Protein AF-A0A8T4GAA9-F1 (afdb_monomer_lite)

pLDDT: mean 76.35, std 23.06, range [25.36, 95.94]

Sequence (216 aa):
MVTFPRKQISTLAARLFPRKQRVSPLRLRKSLTPQASIITNKAVYKPLSEEVMLLCENAYLKEPLTRKGILKRSHDAFERWLRIESEDERVKEIFTELEKRTDLKNRLIDLLKNAMIYGVGYLEIIYENDTEPPDQEPPETPIIGLELIDPKTLWPVYQDDPNKERYGELLYYEQRINRPGVKPVKLHPARVIEFKYDTLADGRRPVGVIEPMLHV

Secondary structure (DSSP, 8-state):
--PPPP-----SSSSS------------------------------PPPHHHHHHHHHHHHH-HHHHHHHHHHHHHHTTSPP----S-HHHHHHHHHHHHHHTHHHHHHHHHHHHHHHSEEEEEEEETT--S-TTSPPPSSPEEEEEEEPGGGEEEEE---TTSTTTT-EEEEEE---STTPPPEEE-GGGEEEEES-B-TTSSSB--SSGGGS--

Structure (mmCIF, N/CA/C/O backbone):
data_AF-A0A8T4GAA9-F1
#
_entry.id   AF-A0A8T4GAA9-F1
#
loop_
_atom_site.group_PDB
_atom_site.id
_atom_site.type_symbol
_atom_site.label_atom_id
_atom_site.label_alt_id
_atom_site.label_comp_id
_atom_site.label_asym_id
_atom_site.label_entity_id
_atom_site.label_seq_id
_atom_site.pdbx_PDB_ins_code
_atom_site.Cartn_x
_atom_site.Cartn_y
_atom_site.Cartn_z
_atom_site.occupancy
_atom_site.B_iso_or_equiv
_atom_site.auth_seq_id
_atom_site.auth_comp_id
_atom_site.auth_asym_id
_atom_site.auth_atom_id
_atom_site.pdbx_PDB_model_num
ATOM 1 N N . MET A 1 1 ? -34.188 -24.695 35.427 1.00 38.53 1 MET A N 1
ATOM 2 C CA . MET A 1 1 ? -33.811 -25.133 34.067 1.00 38.53 1 MET A CA 1
ATOM 3 C C . MET A 1 1 ? -35.020 -24.930 33.175 1.00 38.53 1 MET A C 1
ATOM 5 O O . MET A 1 1 ? -35.976 -25.682 33.287 1.00 38.53 1 MET A O 1
ATOM 9 N N . VAL A 1 2 ? -35.027 -23.848 32.400 1.00 25.36 2 VAL A N 1
ATOM 10 C CA . VAL A 1 2 ? -36.142 -23.487 31.517 1.00 25.36 2 VAL A CA 1
ATOM 11 C C . VAL A 1 2 ? -35.543 -23.188 30.152 1.00 25.36 2 VAL A C 1
ATOM 13 O O . VAL A 1 2 ? -34.843 -22.198 29.966 1.00 25.36 2 VAL A O 1
ATOM 16 N N . THR A 1 3 ? -35.753 -24.118 29.232 1.00 27.55 3 THR A N 1
ATOM 17 C CA . THR A 1 3 ? -35.426 -24.021 27.815 1.00 27.55 3 THR A CA 1
ATOM 18 C C . THR A 1 3 ? -36.576 -23.320 27.096 1.00 27.55 3 THR A C 1
ATOM 20 O O . THR A 1 3 ? -37.718 -23.766 27.162 1.00 27.55 3 THR A O 1
ATOM 23 N N . PHE A 1 4 ? -36.279 -22.227 26.391 1.00 32.38 4 PHE A N 1
ATOM 24 C CA . PHE A 1 4 ? -37.218 -21.589 25.467 1.00 32.38 4 PHE A CA 1
ATOM 25 C C . PHE A 1 4 ? -36.879 -21.985 24.020 1.00 32.38 4 PHE A C 1
ATOM 27 O O . PHE A 1 4 ? -35.729 -21.827 23.601 1.00 32.38 4 PHE A O 1
ATOM 34 N N . PRO A 1 5 ? -37.848 -22.497 23.239 1.00 34.59 5 PRO A N 1
ATOM 35 C CA . PRO A 1 5 ? -37.649 -22.815 21.834 1.00 34.59 5 PRO A CA 1
ATOM 36 C C . PRO A 1 5 ? -37.722 -21.556 20.956 1.00 34.59 5 PRO A C 1
ATOM 38 O O . PRO A 1 5 ? -38.617 -20.723 21.083 1.00 34.59 5 PRO A O 1
ATOM 41 N N . ARG A 1 6 ? -36.774 -21.456 20.017 1.00 35.25 6 ARG A N 1
ATOM 42 C CA . ARG A 1 6 ? -36.729 -20.472 18.927 1.00 35.25 6 ARG A CA 1
ATOM 43 C C . ARG A 1 6 ? -37.961 -20.598 18.027 1.00 35.25 6 ARG A C 1
ATOM 45 O O . ARG A 1 6 ? -38.128 -21.636 17.390 1.00 35.25 6 ARG A O 1
ATOM 52 N N . LYS A 1 7 ? -38.734 -19.520 17.880 1.00 37.75 7 LYS A N 1
ATOM 53 C CA . LYS A 1 7 ? -39.386 -19.107 16.621 1.00 37.75 7 LYS A CA 1
ATOM 54 C C . LYS A 1 7 ? -39.952 -17.689 16.766 1.00 37.75 7 LYS A C 1
ATOM 56 O O . LYS A 1 7 ? -40.464 -17.352 17.822 1.00 37.75 7 LYS A O 1
ATOM 61 N N . GLN A 1 8 ? -39.926 -16.953 15.650 1.00 34.41 8 GLN A N 1
ATOM 62 C CA . GLN A 1 8 ? -40.442 -15.593 15.403 1.00 34.41 8 GLN A CA 1
ATOM 63 C C . GLN A 1 8 ? -39.434 -14.454 15.632 1.00 34.41 8 GLN A C 1
ATOM 65 O O . GLN A 1 8 ? -39.216 -14.029 16.754 1.00 34.41 8 GLN A O 1
ATOM 70 N N . ILE A 1 9 ? -38.807 -13.993 14.541 1.00 30.81 9 ILE A N 1
ATOM 71 C CA . ILE A 1 9 ? -38.929 -12.638 13.958 1.00 30.81 9 ILE A CA 1
ATOM 72 C C . ILE A 1 9 ? -38.358 -12.756 12.531 1.00 30.81 9 ILE A C 1
ATOM 74 O O . ILE A 1 9 ? -37.198 -12.490 12.245 1.00 30.81 9 ILE A O 1
ATOM 78 N N . SER A 1 10 ? -39.186 -13.239 11.611 1.00 36.47 10 SER A N 1
ATOM 79 C CA . SER A 1 10 ? -39.269 -12.597 10.302 1.00 36.47 10 SER A CA 1
ATOM 80 C C . SER A 1 10 ? -40.299 -11.479 10.460 1.00 36.47 10 SER A C 1
ATOM 82 O O . SER A 1 10 ? -41.241 -11.650 11.236 1.00 36.47 10 SER A O 1
ATOM 84 N N . THR A 1 11 ? -40.172 -10.391 9.697 1.00 38.62 11 THR A N 1
ATOM 85 C CA . THR A 1 11 ? -41.097 -9.232 9.613 1.00 38.62 11 THR A CA 1
ATOM 86 C C . THR A 1 11 ? -40.709 -7.995 10.442 1.00 38.62 11 THR A C 1
ATOM 88 O O . THR A 1 11 ? -41.446 -7.586 11.330 1.00 38.62 11 THR A O 1
ATOM 91 N N . LEU A 1 12 ? -39.593 -7.332 10.102 1.00 29.22 12 LEU A N 1
ATOM 92 C CA . LEU A 1 12 ? -39.382 -5.912 10.464 1.00 29.22 12 LEU A CA 1
ATOM 93 C C . LEU A 1 12 ? -38.440 -5.122 9.528 1.00 29.22 12 LEU A C 1
ATOM 95 O O . LEU A 1 12 ? -37.912 -4.091 9.915 1.00 29.22 12 LEU A O 1
ATOM 99 N N . ALA A 1 13 ? -38.280 -5.548 8.268 1.00 30.30 13 ALA A N 1
ATOM 100 C CA . ALA A 1 13 ? -37.504 -4.809 7.254 1.00 30.30 13 ALA A CA 1
ATOM 101 C C . ALA A 1 13 ? -38.267 -4.582 5.930 1.00 30.30 13 ALA A C 1
ATOM 103 O O . ALA A 1 13 ? -37.669 -4.363 4.884 1.00 30.30 13 ALA A O 1
ATOM 104 N N . ALA A 1 14 ? -39.605 -4.638 5.958 1.00 35.16 14 ALA A N 1
ATOM 105 C CA . ALA A 1 14 ? -40.459 -4.481 4.771 1.00 35.16 14 ALA A CA 1
ATOM 106 C C . ALA A 1 14 ? -41.452 -3.300 4.863 1.00 35.16 14 ALA A C 1
ATOM 108 O O . ALA A 1 14 ? -42.474 -3.299 4.182 1.00 35.16 14 ALA A O 1
ATOM 109 N N . ARG A 1 15 ? -41.197 -2.292 5.714 1.00 34.38 15 ARG A N 1
ATOM 110 C CA . ARG A 1 15 ? -42.162 -1.203 5.989 1.00 34.38 15 ARG A CA 1
ATOM 111 C C . ARG A 1 15 ? -41.602 0.230 5.993 1.00 34.38 15 ARG A C 1
ATOM 113 O O . ARG A 1 15 ? -42.167 1.078 6.669 1.00 34.38 15 ARG A O 1
ATOM 120 N N . LEU A 1 16 ? -40.560 0.543 5.216 1.00 27.94 16 LEU A N 1
ATOM 121 C CA . LEU A 1 16 ? -40.032 1.925 5.158 1.00 27.94 16 LEU A CA 1
ATOM 122 C C . LEU A 1 16 ? -39.958 2.590 3.773 1.00 27.94 16 LEU A C 1
ATOM 124 O O . LEU A 1 16 ? -39.465 3.705 3.679 1.00 27.94 16 LEU A O 1
ATOM 128 N N . PHE A 1 17 ? -40.528 2.008 2.712 1.00 32.81 17 PHE A N 1
ATOM 129 C CA . PHE A 1 17 ? -40.539 2.670 1.397 1.00 32.81 17 PHE A CA 1
ATOM 130 C C . PHE A 1 17 ? -41.952 2.824 0.814 1.00 32.81 17 PHE A C 1
ATOM 132 O O . PHE A 1 17 ? -42.449 1.911 0.147 1.00 32.81 17 PHE A O 1
ATOM 139 N N . PRO A 1 18 ? -42.615 3.982 0.996 1.00 31.95 18 PRO A N 1
ATOM 140 C CA . PRO A 1 18 ? -43.680 4.399 0.104 1.00 31.95 18 PRO A CA 1
ATOM 141 C C . PRO A 1 18 ? -43.100 4.887 -1.234 1.00 31.95 18 PRO A C 1
ATOM 143 O O . PRO A 1 18 ? -42.076 5.559 -1.320 1.00 31.95 18 PRO A O 1
ATOM 146 N N . ARG A 1 19 ? -43.797 4.499 -2.300 1.00 33.94 19 ARG A N 1
ATOM 147 C CA . ARG A 1 19 ? -43.521 4.778 -3.712 1.00 33.94 19 ARG A CA 1
ATOM 148 C C . ARG A 1 19 ? -43.698 6.260 -4.096 1.00 33.94 19 ARG A C 1
ATOM 150 O O . ARG A 1 19 ? -44.650 6.896 -3.663 1.00 33.94 19 ARG A O 1
ATOM 157 N N . LYS A 1 20 ? -42.922 6.645 -5.125 1.00 33.72 20 LYS A N 1
ATOM 158 C CA . LYS A 1 20 ? -43.099 7.723 -6.130 1.00 33.72 20 LYS A CA 1
ATOM 159 C C . LYS A 1 20 ? -42.771 9.167 -5.715 1.00 33.72 20 LYS A C 1
ATOM 161 O O . LYS A 1 20 ? -43.642 9.895 -5.262 1.00 33.72 20 LYS A O 1
ATOM 166 N N . GLN A 1 21 ? -41.627 9.648 -6.204 1.00 32.38 21 GLN A N 1
ATOM 167 C CA . GLN A 1 21 ? -41.595 10.857 -7.035 1.00 32.38 21 GLN A CA 1
ATOM 168 C C . GLN A 1 21 ? -40.777 10.591 -8.305 1.00 32.38 21 GLN A C 1
ATOM 170 O O . GLN A 1 21 ? -39.685 10.031 -8.268 1.00 32.38 21 GLN A O 1
ATOM 175 N N . ARG A 1 22 ? -41.376 10.935 -9.451 1.00 34.34 22 ARG A N 1
ATOM 176 C CA . ARG A 1 22 ? -40.722 10.994 -10.760 1.00 34.34 22 ARG A CA 1
ATOM 177 C C . ARG A 1 22 ? -39.839 12.237 -10.780 1.00 34.34 22 ARG A C 1
ATOM 179 O O . ARG A 1 22 ? -40.370 13.335 -10.656 1.00 34.34 22 ARG A O 1
ATOM 186 N N . VAL A 1 23 ? -38.557 12.062 -11.069 1.00 32.19 23 VAL A N 1
ATOM 187 C CA . VAL A 1 23 ? -37.738 13.099 -11.701 1.00 32.19 23 VAL A CA 1
ATOM 188 C C . VAL A 1 23 ? -37.070 12.457 -12.916 1.00 32.19 23 VAL A C 1
ATOM 190 O O . VAL A 1 23 ? -36.576 11.332 -12.849 1.00 32.19 23 VAL A O 1
ATOM 193 N N . SER A 1 24 ? -37.182 13.129 -14.056 1.00 31.05 24 SER A N 1
ATOM 194 C CA . SER A 1 24 ? -36.738 12.679 -15.377 1.00 31.05 24 SER A CA 1
ATOM 195 C C . SER A 1 24 ? -35.215 12.452 -15.445 1.00 31.05 24 SER A C 1
ATOM 197 O O . SER A 1 24 ? -34.469 13.058 -14.678 1.00 31.05 24 SER A O 1
ATOM 199 N N . PRO A 1 25 ? -34.730 11.591 -16.361 1.00 28.52 25 PRO A N 1
ATOM 200 C CA . PRO A 1 25 ? -33.399 11.008 -16.274 1.00 28.52 25 PRO A CA 1
ATOM 201 C C . PRO A 1 25 ? -32.326 11.962 -16.804 1.00 28.52 25 PRO A C 1
ATOM 203 O O . PRO A 1 25 ? -32.241 12.217 -18.008 1.00 28.52 25 PRO A O 1
ATOM 206 N N . LEU A 1 26 ? -31.431 12.412 -15.926 1.00 27.02 26 LEU A N 1
ATOM 207 C CA . LEU A 1 26 ? -30.100 12.836 -16.346 1.00 27.02 26 LEU A CA 1
ATOM 208 C C . LEU A 1 26 ? -29.343 11.580 -16.788 1.00 27.02 26 LEU A C 1
ATOM 210 O O . LEU A 1 26 ? -28.925 10.753 -15.981 1.00 27.02 26 LEU A O 1
ATOM 214 N N . ARG A 1 27 ? -29.232 11.411 -18.109 1.00 31.27 27 ARG A N 1
ATOM 215 C CA . ARG A 1 27 ? -28.394 10.400 -18.759 1.00 31.27 27 ARG A CA 1
ATOM 216 C C . ARG A 1 27 ? -26.929 10.606 -18.359 1.00 31.27 27 ARG A C 1
ATOM 218 O O . ARG A 1 27 ? -26.178 11.255 -19.079 1.00 31.27 27 ARG A O 1
ATOM 225 N N . LEU A 1 28 ? -26.504 9.975 -17.272 1.00 27.94 28 LEU A N 1
ATOM 226 C CA . LEU A 1 28 ? -25.115 9.577 -17.075 1.00 27.94 28 LEU A CA 1
ATOM 227 C C . LEU A 1 28 ? -24.958 8.187 -17.693 1.00 27.94 28 LEU A C 1
ATOM 229 O O . LEU A 1 28 ? -25.347 7.165 -17.132 1.00 27.94 28 LEU A O 1
ATOM 233 N N . ARG A 1 29 ? -24.475 8.167 -18.939 1.00 27.72 29 ARG A N 1
ATOM 234 C CA . ARG A 1 29 ? -24.065 6.934 -19.609 1.00 27.72 29 ARG A CA 1
ATOM 235 C C . ARG A 1 29 ? -22.858 6.347 -18.873 1.00 27.72 29 ARG A C 1
ATOM 237 O O . ARG A 1 29 ? -21.900 7.060 -18.606 1.00 27.72 29 ARG A O 1
ATOM 244 N N . LYS A 1 30 ? -22.925 5.023 -18.698 1.00 30.38 30 LYS A N 1
ATOM 245 C CA . LYS A 1 30 ? -21.936 4.088 -18.138 1.00 30.38 30 LYS A CA 1
ATOM 246 C C . LYS A 1 30 ? -21.802 4.115 -16.615 1.00 30.38 30 LYS A C 1
ATOM 248 O O . LYS A 1 30 ? -20.848 4.612 -16.037 1.00 30.38 30 LYS A O 1
ATOM 253 N N . SER A 1 31 ? -22.775 3.438 -16.014 1.00 27.80 31 SER A N 1
ATOM 254 C CA . SER A 1 31 ? -22.624 2.630 -14.810 1.00 27.80 31 SER A CA 1
ATOM 255 C C . SER A 1 31 ? -21.266 1.912 -14.757 1.00 27.80 31 SER A C 1
ATOM 257 O O . SER A 1 31 ? -21.076 0.895 -15.427 1.00 27.80 31 SER A O 1
ATOM 259 N N . LEU A 1 32 ? -20.358 2.390 -13.911 1.00 27.44 32 LEU A N 1
ATOM 260 C CA . LEU A 1 32 ? -19.444 1.515 -13.181 1.00 27.44 32 LEU A CA 1
ATOM 261 C C . LEU A 1 32 ? -20.282 0.854 -12.085 1.00 27.44 32 LEU A C 1
ATOM 263 O O . LEU A 1 32 ? -20.269 1.252 -10.927 1.00 27.44 32 LEU A O 1
ATOM 267 N N . THR A 1 33 ? -21.097 -0.124 -12.481 1.00 27.73 33 THR A N 1
ATOM 268 C CA . THR A 1 33 ? -21.418 -1.180 -11.528 1.00 27.73 33 THR A CA 1
ATOM 269 C C . THR A 1 33 ? -20.084 -1.871 -11.258 1.00 27.73 33 THR A C 1
ATOM 271 O O . THR A 1 33 ? -19.419 -2.248 -12.228 1.00 27.73 33 THR A O 1
ATOM 274 N N . PRO A 1 34 ? -19.647 -2.027 -9.998 1.00 29.61 34 PRO A N 1
ATOM 275 C CA . PRO A 1 34 ? -18.670 -3.051 -9.707 1.00 29.61 34 PRO A CA 1
ATOM 276 C C . PRO A 1 34 ? -19.372 -4.348 -10.089 1.00 29.61 34 PRO A C 1
ATOM 278 O O . PRO A 1 34 ? -20.258 -4.831 -9.383 1.00 29.61 34 PRO A O 1
ATOM 281 N N . GLN A 1 35 ? -19.079 -4.853 -11.286 1.00 28.08 35 GLN A N 1
ATOM 282 C CA . GLN A 1 35 ? -19.387 -6.228 -11.599 1.00 28.08 35 GLN A CA 1
ATOM 283 C C . GLN A 1 35 ? -18.603 -7.018 -10.562 1.00 28.08 35 GLN A C 1
ATOM 285 O O . GLN A 1 35 ? -17.386 -7.140 -10.654 1.00 28.08 35 GLN A O 1
ATOM 290 N N . ALA A 1 36 ? -19.308 -7.528 -9.554 1.00 30.31 36 ALA A N 1
ATOM 291 C CA . ALA A 1 36 ? -18.902 -8.727 -8.855 1.00 30.31 36 ALA A CA 1
ATOM 292 C C . ALA A 1 36 ? -18.900 -9.841 -9.907 1.00 30.31 36 ALA A C 1
ATOM 294 O O . ALA A 1 36 ? -19.831 -10.634 -10.030 1.00 30.31 36 ALA A O 1
ATOM 295 N N . SER A 1 37 ? -17.885 -9.825 -10.767 1.00 27.11 37 SER A N 1
ATOM 296 C CA . SER A 1 37 ? -17.548 -10.955 -11.592 1.00 27.11 37 SER A CA 1
ATOM 297 C C . SER A 1 37 ? -17.119 -12.024 -10.605 1.00 27.11 37 SER A C 1
ATOM 299 O O . SER A 1 37 ? -16.056 -11.927 -9.991 1.00 27.11 37 SER A O 1
ATOM 301 N N . ILE A 1 38 ? -17.975 -13.025 -10.427 1.00 32.09 38 ILE A N 1
ATOM 302 C CA . ILE A 1 38 ? -17.559 -14.330 -9.933 1.00 32.09 38 ILE A CA 1
ATOM 303 C C . ILE A 1 38 ? -16.572 -14.841 -10.986 1.00 32.09 38 ILE A C 1
ATOM 305 O O . ILE A 1 38 ? -16.948 -15.476 -11.969 1.00 32.09 38 ILE A O 1
ATOM 309 N N . ILE A 1 39 ? -15.308 -14.446 -10.845 1.00 34.81 39 ILE A N 1
ATOM 310 C CA . ILE A 1 39 ? -14.216 -14.950 -11.657 1.00 34.81 39 ILE A CA 1
ATOM 311 C C . ILE A 1 39 ? -13.958 -16.355 -11.129 1.00 34.81 39 ILE A C 1
ATOM 313 O O . ILE A 1 39 ? -13.348 -16.557 -10.086 1.00 34.81 39 ILE A O 1
ATOM 317 N N . THR A 1 40 ? -14.439 -17.345 -11.873 1.00 33.78 40 THR A N 1
ATOM 318 C CA . THR A 1 40 ? -14.161 -18.774 -11.687 1.00 33.78 40 THR A CA 1
ATOM 319 C C . THR A 1 40 ? -12.701 -19.153 -11.969 1.00 33.78 40 THR A C 1
ATOM 321 O O . THR A 1 40 ? -12.365 -20.334 -11.964 1.00 33.78 40 THR A O 1
ATOM 324 N N . ASN A 1 41 ? -11.800 -18.187 -12.168 1.00 40.69 41 ASN A N 1
ATOM 325 C CA . ASN A 1 41 ? -10.366 -18.446 -12.156 1.00 40.69 41 ASN A CA 1
ATOM 326 C C . ASN A 1 41 ? -9.859 -18.369 -10.718 1.00 40.69 41 ASN A C 1
ATOM 328 O O . ASN A 1 41 ? -9.443 -17.316 -10.244 1.00 40.69 41 ASN A O 1
ATOM 332 N N . LYS A 1 42 ? -9.850 -19.530 -10.058 1.00 50.66 42 LYS A N 1
ATOM 333 C CA . LYS A 1 42 ? -8.996 -19.836 -8.907 1.00 50.66 42 LYS A CA 1
ATOM 334 C C . LYS A 1 42 ? -7.520 -19.701 -9.331 1.00 50.66 42 LYS A C 1
ATOM 336 O O . LYS A 1 42 ? -6.835 -20.691 -9.569 1.00 50.66 42 LYS A O 1
ATOM 341 N N . ALA A 1 43 ? -7.044 -18.483 -9.542 1.00 55.16 43 ALA A N 1
ATOM 342 C CA . ALA A 1 43 ? -5.663 -18.200 -9.896 1.00 55.16 43 ALA A CA 1
ATOM 343 C C . ALA A 1 43 ? -5.000 -17.494 -8.717 1.00 55.16 43 ALA A C 1
ATOM 345 O O . ALA A 1 43 ? -5.494 -16.472 -8.251 1.00 55.16 43 ALA A O 1
ATOM 346 N N . VAL A 1 44 ? -3.898 -18.065 -8.229 1.00 62.75 44 VAL A N 1
ATOM 347 C CA . VAL A 1 44 ? -3.143 -17.511 -7.101 1.00 62.75 44 VAL A CA 1
ATOM 348 C C . VAL A 1 44 ? -2.515 -16.191 -7.531 1.00 62.75 44 VAL A C 1
ATOM 350 O O . VAL A 1 44 ? -1.892 -16.107 -8.596 1.00 62.75 44 VAL A O 1
ATOM 353 N N . TYR A 1 45 ? -2.704 -15.167 -6.703 1.00 69.00 45 TYR A N 1
ATOM 354 C CA . TYR A 1 45 ? -2.056 -13.872 -6.851 1.00 69.00 45 TYR A CA 1
ATOM 355 C C . TYR A 1 45 ? -0.534 -14.038 -6.904 1.00 69.00 45 TYR A C 1
ATOM 357 O O . TYR A 1 45 ? 0.043 -14.801 -6.129 1.00 69.00 45 TYR A O 1
ATOM 365 N N . LYS A 1 46 ? 0.130 -13.302 -7.797 1.00 74.19 46 LYS A N 1
ATOM 366 C CA . LYS A 1 46 ? 1.593 -13.326 -7.912 1.00 74.19 46 LYS A CA 1
ATOM 367 C C . LYS A 1 46 ? 2.150 -11.928 -7.655 1.00 74.19 46 LYS A C 1
ATOM 369 O O . LYS A 1 46 ? 1.955 -11.076 -8.519 1.00 74.19 46 LYS A O 1
ATOM 374 N N . PRO A 1 47 ? 2.828 -11.668 -6.521 1.00 74.06 47 PRO A N 1
ATOM 375 C CA . PRO A 1 47 ? 3.509 -10.391 -6.323 1.00 74.06 47 PRO A CA 1
ATOM 376 C C . PRO A 1 47 ? 4.635 -10.211 -7.355 1.00 74.06 47 PRO A C 1
ATOM 378 O O . PRO A 1 47 ? 5.110 -11.190 -7.940 1.00 74.06 47 PRO A O 1
ATOM 381 N N . LEU A 1 48 ? 5.077 -8.965 -7.571 1.00 81.62 48 LEU A N 1
ATOM 382 C CA . LEU A 1 48 ? 6.316 -8.712 -8.313 1.00 81.62 48 LEU A CA 1
ATOM 383 C C . LEU A 1 48 ? 7.487 -9.440 -7.637 1.00 81.62 48 LEU A C 1
ATOM 385 O O . LEU A 1 48 ? 7.552 -9.529 -6.409 1.00 81.62 48 LEU A O 1
ATOM 389 N N . SER A 1 49 ? 8.433 -9.933 -8.436 1.00 85.06 49 SER A N 1
ATOM 390 C CA . SER A 1 49 ? 9.697 -10.427 -7.893 1.00 85.06 49 SER A CA 1
ATOM 391 C C . SER A 1 49 ? 10.539 -9.265 -7.361 1.00 85.06 49 SER A C 1
ATOM 393 O O . SER A 1 49 ? 10.425 -8.128 -7.824 1.00 85.06 49 SER A O 1
ATOM 395 N N . GLU A 1 50 ? 11.415 -9.556 -6.399 1.00 85.69 50 GLU A N 1
ATOM 396 C CA . GLU A 1 50 ? 12.333 -8.566 -5.822 1.00 85.69 50 GLU A CA 1
ATOM 397 C C . GLU A 1 50 ? 13.212 -7.903 -6.892 1.00 85.69 50 GLU A C 1
ATOM 399 O O . GLU A 1 50 ? 13.381 -6.687 -6.891 1.00 85.69 50 GLU A O 1
ATOM 404 N N . GLU A 1 51 ? 13.686 -8.679 -7.870 1.00 87.19 51 GLU A N 1
ATOM 405 C CA . GLU A 1 51 ? 14.464 -8.176 -9.004 1.00 87.19 51 GLU A CA 1
ATOM 406 C C . GLU A 1 51 ? 13.694 -7.129 -9.822 1.00 87.19 51 GLU A C 1
ATOM 408 O O . GLU A 1 51 ? 14.212 -6.043 -10.084 1.00 87.19 51 GLU A O 1
ATOM 413 N N . VAL A 1 52 ? 12.432 -7.405 -10.172 1.00 88.56 52 VAL A N 1
ATOM 414 C CA . VAL A 1 52 ? 11.608 -6.455 -10.935 1.00 88.56 52 VAL A CA 1
ATOM 415 C C . VAL A 1 52 ? 11.291 -5.219 -10.094 1.00 88.56 52 VAL A C 1
ATOM 417 O O . VAL A 1 52 ? 11.337 -4.106 -10.616 1.00 88.56 52 VAL A O 1
ATOM 420 N N . MET A 1 53 ? 11.046 -5.369 -8.786 1.00 89.50 53 MET A N 1
ATOM 421 C CA . MET A 1 53 ? 10.862 -4.215 -7.896 1.00 89.50 53 MET A CA 1
ATOM 422 C C . MET A 1 53 ? 12.103 -3.313 -7.867 1.00 89.50 53 MET A C 1
ATOM 424 O O . MET A 1 53 ? 11.969 -2.093 -7.967 1.00 89.50 53 MET A O 1
ATOM 428 N N . LEU A 1 54 ? 13.308 -3.889 -7.807 1.00 90.75 54 LEU A N 1
ATOM 429 C CA . LEU A 1 54 ? 14.563 -3.134 -7.876 1.00 90.75 54 LEU A CA 1
ATOM 430 C C . LEU A 1 54 ? 14.746 -2.435 -9.231 1.00 90.75 54 LEU A C 1
ATOM 432 O O . LEU A 1 54 ? 15.237 -1.306 -9.277 1.00 90.75 54 LEU A O 1
ATOM 436 N N . LEU A 1 55 ? 14.353 -3.065 -10.341 1.00 91.62 55 LEU A N 1
ATOM 437 C CA . LEU A 1 55 ? 14.376 -2.421 -11.659 1.00 91.62 55 LEU A CA 1
ATOM 438 C C . LEU A 1 55 ? 13.403 -1.235 -11.724 1.00 91.62 55 LEU A C 1
ATOM 440 O O . LEU A 1 55 ? 13.796 -0.156 -12.174 1.00 91.62 55 LEU A O 1
ATOM 444 N N . CYS A 1 56 ? 12.178 -1.394 -11.213 1.00 92.69 56 CYS A N 1
ATOM 445 C CA . CYS A 1 56 ? 11.196 -0.313 -11.125 1.00 92.69 56 CYS A CA 1
ATOM 446 C C . CYS A 1 56 ? 11.710 0.863 -10.284 1.00 92.69 56 CYS A C 1
ATOM 448 O O . CYS A 1 56 ? 11.595 2.016 -10.701 1.00 92.69 56 CYS A O 1
ATOM 450 N N . GLU A 1 57 ? 12.312 0.588 -9.125 1.00 93.12 57 GLU A N 1
ATOM 451 C CA . GLU A 1 57 ? 12.899 1.619 -8.264 1.00 93.12 57 GLU A CA 1
ATOM 452 C C . GLU A 1 57 ? 14.054 2.345 -8.962 1.00 93.12 57 GLU A C 1
ATOM 454 O O . GLU A 1 57 ? 14.110 3.575 -8.968 1.00 93.12 57 GLU A O 1
ATOM 459 N N . ASN A 1 58 ? 14.954 1.605 -9.610 1.00 92.88 58 ASN A N 1
ATOM 460 C CA . ASN A 1 58 ? 16.060 2.193 -10.358 1.00 92.88 58 ASN A CA 1
ATOM 461 C C . ASN A 1 58 ? 15.569 3.094 -11.494 1.00 92.88 58 ASN A C 1
ATOM 463 O O . ASN A 1 58 ? 16.087 4.200 -11.656 1.00 92.88 58 ASN A O 1
ATOM 467 N N . ALA A 1 59 ? 14.568 2.655 -12.258 1.00 91.44 59 ALA A N 1
ATOM 468 C CA . ALA A 1 59 ? 13.959 3.463 -13.308 1.00 91.44 59 ALA A CA 1
ATOM 469 C C . ALA A 1 59 ? 13.276 4.711 -12.726 1.00 91.44 59 ALA A C 1
ATOM 471 O O . ALA A 1 59 ? 13.484 5.810 -13.232 1.00 91.44 59 ALA A O 1
ATOM 472 N N . TYR A 1 60 ? 12.544 4.583 -11.614 1.00 94.44 60 TYR A N 1
ATOM 473 C CA . TYR A 1 60 ? 11.956 5.725 -10.909 1.00 94.44 60 TYR A CA 1
ATOM 474 C C . TYR A 1 60 ? 13.007 6.753 -10.466 1.00 94.44 60 TYR A C 1
ATOM 476 O O . TYR A 1 60 ? 12.791 7.957 -10.592 1.00 94.44 60 TYR A O 1
ATOM 484 N N . LEU A 1 61 ? 14.145 6.302 -9.936 1.00 93.06 61 LEU A N 1
ATOM 485 C CA . LEU A 1 61 ? 15.188 7.194 -9.427 1.00 93.06 61 LEU A CA 1
ATOM 486 C C . LEU A 1 61 ? 16.004 7.851 -10.545 1.00 93.06 61 LEU A C 1
ATOM 488 O O . LEU A 1 61 ? 16.416 9.003 -10.389 1.00 93.06 61 LEU A O 1
ATOM 492 N N . LYS A 1 62 ? 16.240 7.133 -11.650 1.00 92.12 62 LYS A N 1
ATOM 493 C CA . LYS A 1 62 ? 17.104 7.583 -12.749 1.00 92.12 62 LYS A CA 1
ATOM 494 C C . LYS A 1 62 ? 16.371 8.383 -13.820 1.00 92.12 62 LYS A C 1
ATOM 496 O O . LYS A 1 62 ? 16.996 9.267 -14.391 1.00 92.12 62 LYS A O 1
ATOM 501 N N . GLU A 1 63 ? 15.085 8.123 -14.065 1.00 92.56 63 GLU A N 1
ATOM 502 C CA . GLU A 1 63 ? 14.309 8.783 -15.124 1.00 92.56 63 GLU A CA 1
ATOM 503 C C . GLU A 1 63 ? 13.527 10.000 -14.594 1.00 92.56 63 GLU A C 1
ATOM 505 O O . GLU A 1 63 ? 12.461 9.843 -13.980 1.00 92.56 63 GLU A O 1
ATOM 510 N N . PRO A 1 64 ? 13.979 11.249 -14.845 1.00 92.88 64 PRO A N 1
ATOM 511 C CA . PRO A 1 64 ? 13.385 12.431 -14.220 1.00 92.88 64 PRO A CA 1
ATOM 512 C C . PRO A 1 64 ? 11.940 12.681 -14.657 1.00 92.88 64 PRO A C 1
ATOM 514 O O . PRO A 1 64 ? 11.134 13.181 -13.870 1.00 92.88 64 PRO A O 1
ATOM 517 N N . LEU A 1 65 ? 11.597 12.339 -15.905 1.00 92.25 65 LEU A N 1
ATOM 518 C CA . LEU A 1 65 ? 10.244 12.511 -16.440 1.00 92.25 65 LEU A CA 1
ATOM 519 C C . LEU A 1 65 ? 9.259 11.541 -15.789 1.00 92.25 65 LEU A C 1
ATOM 521 O O . LEU A 1 65 ? 8.192 11.972 -15.350 1.00 92.25 65 LEU A O 1
ATOM 525 N N . THR A 1 66 ? 9.641 10.269 -15.658 1.00 90.94 66 THR A N 1
ATOM 526 C CA . THR A 1 66 ? 8.854 9.246 -14.957 1.00 90.94 66 THR A CA 1
ATOM 527 C C . THR A 1 66 ? 8.646 9.646 -13.504 1.00 90.94 66 THR A C 1
ATOM 529 O O . THR A 1 66 ? 7.509 9.714 -13.036 1.00 90.94 66 THR A O 1
ATOM 532 N N . ARG A 1 67 ? 9.727 10.028 -12.810 1.00 94.50 67 ARG A N 1
ATOM 533 C CA . ARG A 1 67 ? 9.669 10.505 -11.425 1.00 94.50 67 ARG A CA 1
ATOM 534 C C . ARG A 1 67 ? 8.724 11.687 -11.260 1.00 94.50 67 ARG A C 1
ATOM 536 O O . ARG A 1 67 ? 7.840 11.661 -10.407 1.00 94.50 67 ARG A O 1
ATOM 543 N N . LYS A 1 68 ? 8.892 12.723 -12.086 1.00 95.75 68 LYS A N 1
ATOM 544 C CA . LYS A 1 68 ? 8.058 13.929 -12.050 1.00 95.75 68 LYS A CA 1
ATOM 545 C C . LYS A 1 68 ? 6.595 13.606 -12.349 1.00 95.75 68 LYS A C 1
ATOM 547 O O . LYS A 1 68 ? 5.718 14.156 -11.692 1.00 95.75 68 LYS A O 1
ATOM 552 N N . GLY A 1 69 ? 6.331 12.732 -13.320 1.00 95.12 69 GLY A N 1
ATOM 553 C CA . GLY A 1 69 ? 4.984 12.307 -13.691 1.00 95.12 69 GLY A CA 1
ATOM 554 C C . GLY A 1 69 ? 4.272 11.563 -12.564 1.00 95.12 69 GLY A C 1
ATOM 555 O O . GLY A 1 69 ? 3.130 11.897 -12.253 1.00 95.12 69 GLY A O 1
ATOM 556 N N . ILE A 1 70 ? 4.958 10.614 -11.919 1.00 94.88 70 ILE A N 1
ATOM 557 C CA . ILE A 1 70 ? 4.424 9.866 -10.773 1.00 94.88 70 ILE A CA 1
ATOM 558 C C . ILE A 1 70 ? 4.152 10.809 -9.602 1.00 94.88 70 ILE A C 1
ATOM 560 O O . ILE A 1 70 ? 3.027 10.829 -9.117 1.00 94.88 70 ILE A O 1
ATOM 564 N N . LEU A 1 71 ? 5.129 11.639 -9.211 1.00 95.19 71 LEU A N 1
ATOM 565 C CA . LEU A 1 71 ? 4.960 12.601 -8.116 1.00 95.19 71 LEU A CA 1
ATOM 566 C C . LEU A 1 71 ? 3.796 13.556 -8.377 1.00 95.19 71 LEU A C 1
ATOM 568 O O . LEU A 1 71 ? 2.943 13.754 -7.517 1.00 95.19 71 LEU A O 1
ATOM 572 N N . LYS A 1 72 ? 3.729 14.133 -9.580 1.00 95.94 72 LYS A N 1
ATOM 573 C CA . LYS A 1 72 ? 2.635 15.034 -9.935 1.00 95.94 72 LYS A CA 1
ATOM 574 C C . LYS A 1 72 ? 1.292 14.311 -9.843 1.00 95.94 72 LYS A C 1
ATOM 576 O O . LYS A 1 72 ? 0.390 14.798 -9.179 1.00 95.94 72 LYS A O 1
ATOM 581 N N . ARG A 1 73 ? 1.162 13.133 -10.458 1.00 93.69 73 ARG A N 1
ATOM 582 C CA . ARG A 1 73 ? -0.106 12.394 -10.482 1.00 93.69 73 ARG A CA 1
ATOM 583 C C . ARG A 1 73 ? -0.544 11.931 -9.093 1.00 93.69 73 ARG A C 1
ATOM 585 O O . ARG A 1 73 ? -1.738 11.978 -8.814 1.00 93.69 73 ARG A O 1
ATOM 592 N N . SER A 1 74 ? 0.387 11.510 -8.235 1.00 92.88 74 SER A N 1
ATOM 593 C CA . SER A 1 74 ? 0.061 11.124 -6.862 1.00 92.88 74 SER A CA 1
ATOM 594 C C . SER A 1 74 ? -0.412 12.322 -6.039 1.00 92.88 74 SER A C 1
ATOM 596 O O . SER A 1 74 ? -1.380 12.194 -5.302 1.00 92.88 74 SER A O 1
ATOM 598 N N . HIS A 1 75 ? 0.203 13.497 -6.203 1.00 93.12 75 HIS A N 1
ATOM 599 C CA . HIS A 1 75 ? -0.260 14.726 -5.552 1.00 93.12 75 HIS A CA 1
ATOM 600 C C . HIS A 1 75 ? -1.607 15.212 -6.101 1.00 93.12 75 HIS A C 1
ATOM 602 O O . HIS A 1 75 ? -2.506 15.499 -5.312 1.00 93.12 75 HIS A O 1
ATOM 608 N N . ASP A 1 76 ? -1.766 15.261 -7.426 1.00 93.00 76 ASP A N 1
ATOM 609 C CA . ASP A 1 76 ? -2.987 15.724 -8.098 1.00 93.00 76 ASP A CA 1
ATOM 610 C C . ASP A 1 76 ? -4.206 14.875 -7.685 1.00 93.00 76 ASP A C 1
ATOM 612 O O . ASP A 1 76 ? -5.296 15.407 -7.476 1.00 93.00 76 ASP A O 1
ATOM 616 N N . ALA A 1 77 ? -4.025 13.560 -7.488 1.00 88.50 77 ALA A N 1
ATOM 617 C CA . ALA A 1 77 ? -5.088 12.650 -7.045 1.00 88.50 77 ALA A CA 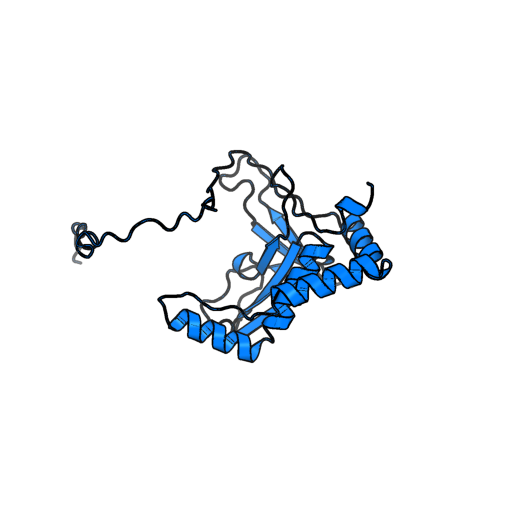1
ATOM 618 C C . ALA A 1 77 ? -5.693 13.028 -5.681 1.00 88.50 77 ALA A C 1
ATOM 620 O O . ALA A 1 77 ? -6.870 12.764 -5.440 1.00 88.50 77 ALA A O 1
ATOM 621 N N . PHE A 1 78 ? -4.907 13.673 -4.815 1.00 88.38 78 PHE A N 1
ATOM 622 C CA . PHE A 1 78 ? -5.328 14.128 -3.489 1.00 88.38 78 PHE A CA 1
ATOM 623 C C . PHE A 1 78 ? -5.302 15.657 -3.362 1.00 88.38 78 PHE A C 1
ATOM 625 O O . PHE A 1 78 ? -5.382 16.188 -2.251 1.00 88.38 78 PHE A O 1
ATOM 632 N N . GLU A 1 79 ? -5.192 16.394 -4.475 1.00 83.75 79 GLU A N 1
ATOM 633 C CA . GLU A 1 79 ? -5.212 17.861 -4.479 1.00 83.75 79 GLU A CA 1
ATOM 634 C C . GLU A 1 79 ? -6.505 18.357 -3.826 1.00 83.75 79 GLU A C 1
ATOM 636 O O . GLU A 1 79 ? -6.471 19.115 -2.851 1.00 83.75 79 GLU A O 1
ATOM 641 N N . ARG A 1 80 ? -7.639 17.830 -4.301 1.00 81.69 80 ARG A N 1
ATOM 642 C CA . ARG A 1 80 ? -8.927 17.948 -3.622 1.00 81.69 80 ARG A CA 1
ATOM 643 C C . ARG A 1 80 ? -9.015 16.871 -2.563 1.00 81.69 80 ARG A C 1
ATOM 645 O O . ARG A 1 80 ? -8.936 15.684 -2.866 1.00 81.69 80 ARG A O 1
ATOM 652 N N . TRP A 1 81 ? -9.183 17.310 -1.324 1.00 82.25 81 TRP A N 1
ATOM 653 C CA . TRP A 1 81 ? -9.277 16.382 -0.217 1.00 82.25 81 TRP A CA 1
ATOM 654 C C . TRP A 1 81 ? -10.554 15.541 -0.279 1.00 82.25 81 TRP A C 1
ATOM 656 O O . TRP A 1 81 ? -11.573 15.974 -0.831 1.00 82.25 81 TRP A O 1
ATOM 666 N N . LEU A 1 82 ? -10.467 14.323 0.256 1.00 79.94 82 LEU A N 1
ATOM 667 C CA . LEU A 1 82 ? -11.557 13.358 0.239 1.00 79.94 82 LEU A CA 1
ATOM 668 C C . LEU A 1 82 ? -12.741 13.885 1.056 1.00 79.94 82 LEU A C 1
ATOM 670 O O . LEU A 1 82 ? -12.578 14.529 2.091 1.00 79.94 82 LEU A O 1
ATOM 674 N N . ARG A 1 83 ? -13.952 13.597 0.580 1.00 80.25 83 ARG A N 1
ATOM 675 C CA . ARG A 1 83 ? -15.186 13.796 1.341 1.00 80.25 83 ARG A CA 1
ATOM 676 C C . ARG A 1 83 ? -15.743 12.435 1.701 1.00 80.25 83 ARG A C 1
ATOM 678 O O . ARG A 1 83 ? -15.856 11.570 0.838 1.00 80.25 83 ARG A O 1
ATOM 685 N N . ILE A 1 84 ? -16.091 12.265 2.968 1.00 80.38 84 ILE A N 1
ATOM 686 C CA . ILE A 1 84 ? -16.675 11.023 3.459 1.00 80.38 84 ILE A CA 1
ATOM 687 C C . ILE A 1 84 ? -18.182 11.105 3.273 1.00 80.38 84 ILE A C 1
ATOM 689 O O . ILE A 1 84 ? -18.871 11.875 3.947 1.00 80.38 84 ILE A O 1
ATOM 693 N N . GLU A 1 85 ? -18.691 10.287 2.366 1.00 85.19 85 GLU A N 1
ATOM 694 C CA . GLU A 1 85 ? -20.121 10.105 2.158 1.00 85.19 85 GLU A CA 1
ATOM 695 C C . GLU A 1 85 ? -20.581 8.905 2.992 1.00 85.19 85 GLU A C 1
ATOM 697 O O . GLU A 1 85 ? -20.614 7.772 2.523 1.00 85.19 85 GLU A O 1
ATOM 702 N N . SER A 1 86 ? -20.879 9.157 4.269 1.00 85.38 86 SER A N 1
ATOM 703 C CA . SER A 1 86 ? -21.429 8.166 5.201 1.00 85.38 86 SER A CA 1
ATOM 704 C C . SER A 1 86 ? -22.704 8.707 5.848 1.00 85.38 86 SER A C 1
ATOM 706 O O . SER A 1 86 ? -22.769 9.885 6.208 1.00 85.38 86 SER A O 1
ATOM 708 N N . GLU A 1 87 ? -23.718 7.856 6.001 1.00 88.75 87 GLU A N 1
ATOM 709 C CA . GLU A 1 87 ? -24.894 8.154 6.835 1.00 88.75 87 GLU A CA 1
ATOM 710 C C . GLU A 1 87 ? -24.575 7.998 8.330 1.00 88.75 87 GLU A C 1
ATOM 712 O O . GLU A 1 87 ? -25.238 8.600 9.171 1.00 88.75 87 GLU A O 1
ATOM 717 N N . ASP A 1 88 ? -23.535 7.227 8.661 1.00 89.19 88 ASP A N 1
ATOM 718 C CA . ASP A 1 88 ? -23.034 7.079 10.022 1.00 89.19 88 ASP A CA 1
ATOM 719 C C . ASP A 1 88 ? -22.035 8.200 10.341 1.00 89.19 88 ASP A C 1
ATOM 721 O O . ASP A 1 88 ? -20.935 8.256 9.774 1.00 89.19 88 ASP A O 1
ATOM 725 N N . GLU A 1 89 ? -22.427 9.090 11.252 1.00 87.38 89 GLU A N 1
ATOM 726 C CA . GLU A 1 89 ? -21.594 10.189 11.746 1.00 87.38 89 GLU A CA 1
ATOM 727 C C . GLU A 1 89 ? -20.348 9.692 12.491 1.00 87.38 89 GLU A C 1
ATOM 729 O O . GLU A 1 89 ? -19.299 10.326 12.402 1.00 87.38 89 GLU A O 1
ATOM 734 N N . ARG A 1 90 ? -20.395 8.513 13.127 1.00 84.62 90 ARG A N 1
ATOM 735 C CA . ARG A 1 90 ? -19.233 7.951 13.838 1.00 84.62 90 ARG A CA 1
ATOM 736 C C . ARG A 1 90 ? -18.078 7.669 12.887 1.00 84.62 90 ARG A C 1
ATOM 738 O O . ARG A 1 90 ? -16.923 7.912 13.217 1.00 84.62 90 ARG A O 1
ATOM 745 N N . VAL A 1 91 ? -18.382 7.204 11.674 1.00 82.50 91 VAL A N 1
ATOM 746 C CA . VAL A 1 91 ? -17.371 6.963 10.631 1.00 82.50 91 VAL A CA 1
ATOM 747 C C . VAL A 1 91 ? -16.694 8.274 10.222 1.00 82.50 91 VAL A C 1
ATOM 749 O O . VAL A 1 91 ? -15.479 8.310 10.020 1.00 82.50 91 VAL A O 1
ATOM 752 N N . LYS A 1 92 ? -17.462 9.368 10.131 1.00 84.88 92 LYS A N 1
ATOM 753 C CA . LYS A 1 92 ? -16.914 10.693 9.808 1.00 84.88 92 LYS A CA 1
ATOM 754 C C . LYS A 1 92 ? -16.021 11.220 10.924 1.00 84.88 92 LYS A C 1
ATOM 756 O O . LYS A 1 92 ? -14.961 11.772 10.631 1.00 84.88 92 LYS A O 1
ATOM 761 N N . GLU A 1 93 ? -16.428 11.036 12.177 1.00 84.69 93 GLU A N 1
ATOM 762 C CA . GLU A 1 93 ? -15.640 11.417 13.351 1.00 84.69 93 GLU A CA 1
ATOM 763 C C . GLU A 1 93 ? -14.309 10.660 13.393 1.00 84.69 93 GLU A C 1
ATOM 765 O O . GLU A 1 93 ? -13.261 11.305 13.411 1.00 84.69 93 GLU A O 1
ATOM 770 N N . ILE A 1 94 ? -14.336 9.325 13.282 1.00 82.00 94 ILE A N 1
ATOM 771 C CA . ILE A 1 94 ? -13.131 8.477 13.291 1.00 82.00 94 ILE A CA 1
ATOM 772 C C . ILE A 1 94 ? -12.134 8.925 12.220 1.00 82.00 94 ILE A C 1
ATOM 774 O O . ILE A 1 94 ? -10.952 9.110 12.501 1.00 82.00 94 ILE A O 1
ATOM 778 N N . PHE A 1 95 ? -12.593 9.142 10.988 1.00 83.56 95 PHE A N 1
ATOM 779 C CA . PHE A 1 95 ? -11.699 9.564 9.911 1.00 83.56 95 PHE A CA 1
ATOM 780 C C . PHE A 1 95 ? -11.166 10.982 10.128 1.00 83.56 95 PHE A C 1
ATOM 782 O O . PHE A 1 95 ? -10.000 11.243 9.850 1.00 83.56 95 PHE A O 1
ATOM 789 N N . THR A 1 96 ? -11.991 11.899 10.641 1.00 84.81 96 THR A N 1
ATOM 790 C CA . THR A 1 96 ? -11.558 13.271 10.947 1.00 84.81 96 THR A CA 1
ATOM 791 C C . THR A 1 96 ? -10.493 13.274 12.045 1.00 84.81 96 THR A C 1
ATOM 793 O O . THR A 1 96 ? -9.541 14.053 11.990 1.00 84.81 96 THR A O 1
ATOM 796 N N . GLU A 1 97 ? -10.626 12.412 13.053 1.00 84.38 97 GLU A N 1
ATOM 797 C CA . GLU A 1 97 ? -9.599 12.229 14.078 1.00 84.38 97 GLU A CA 1
ATOM 798 C C . GLU A 1 97 ? -8.330 11.598 13.507 1.00 84.38 97 GLU A C 1
ATOM 800 O O . GLU A 1 97 ? -7.232 12.083 13.785 1.00 84.38 97 GLU A O 1
ATOM 805 N N . LEU A 1 98 ? -8.469 10.572 12.666 1.00 83.81 98 LEU A N 1
ATOM 806 C CA . LEU A 1 98 ? -7.344 9.919 12.009 1.00 83.81 98 LEU A CA 1
ATOM 807 C C . LEU A 1 98 ? -6.573 10.900 11.117 1.00 83.81 98 LEU A C 1
ATOM 809 O O . LEU A 1 98 ? -5.346 10.953 11.178 1.00 83.81 98 LEU A O 1
ATOM 813 N N . GLU A 1 99 ? -7.275 11.731 10.346 1.00 85.44 99 GLU A N 1
ATOM 814 C CA . GLU A 1 99 ? -6.684 12.771 9.502 1.00 85.44 99 GLU A CA 1
ATOM 815 C C . GLU A 1 99 ? -5.830 13.744 10.319 1.00 85.44 99 GLU A C 1
ATOM 817 O O . GLU A 1 99 ? -4.687 14.018 9.952 1.00 85.44 99 GLU A O 1
ATOM 822 N N . LYS A 1 100 ? -6.350 14.212 11.461 1.00 83.38 100 LYS A N 1
ATOM 823 C CA . LYS A 1 100 ? -5.623 15.122 12.361 1.00 83.38 100 LYS A CA 1
ATOM 824 C C . LYS A 1 100 ? -4.369 14.486 12.958 1.00 83.38 100 LYS A C 1
ATOM 826 O O . LYS A 1 100 ? -3.418 15.204 13.253 1.00 83.38 100 LYS A O 1
ATOM 831 N N . ARG A 1 101 ? -4.379 13.168 13.178 1.00 82.94 101 ARG A N 1
ATOM 832 C CA . ARG A 1 101 ? -3.295 12.445 13.861 1.00 82.94 101 ARG A CA 1
ATOM 833 C C . ARG A 1 101 ? -2.204 11.933 12.919 1.00 82.94 101 ARG A C 1
ATOM 835 O O . ARG A 1 101 ? -1.060 11.839 13.345 1.00 82.94 101 ARG A O 1
ATOM 842 N N . THR A 1 102 ? -2.533 11.586 11.673 1.00 77.31 102 THR A N 1
ATOM 843 C CA . THR A 1 102 ? -1.683 10.684 10.861 1.00 77.31 102 THR A CA 1
ATOM 844 C C . THR A 1 102 ? -1.078 11.292 9.603 1.00 77.31 102 THR A C 1
ATOM 846 O O . THR A 1 102 ? -0.460 10.569 8.825 1.00 77.31 102 THR A O 1
ATOM 849 N N . ASP A 1 103 ? -1.235 12.604 9.390 1.00 87.38 103 ASP A N 1
ATOM 850 C CA . ASP A 1 103 ? -0.887 13.253 8.116 1.00 87.38 103 ASP A CA 1
ATOM 851 C C . ASP A 1 103 ? -1.421 12.436 6.922 1.00 87.38 103 ASP A C 1
ATOM 853 O O . ASP A 1 103 ? -0.726 12.116 5.950 1.00 87.38 103 ASP A O 1
ATOM 857 N N . LEU A 1 104 ? -2.687 12.020 7.060 1.00 87.81 104 LEU A N 1
ATOM 858 C CA . LEU A 1 104 ? -3.332 10.998 6.237 1.00 87.81 104 LEU A CA 1
ATOM 859 C C . LEU A 1 104 ? -3.191 11.291 4.742 1.00 87.81 104 LEU A C 1
ATOM 861 O O . LEU A 1 104 ? -3.009 10.384 3.934 1.00 87.81 104 LEU A O 1
ATOM 865 N N . LYS A 1 105 ? -3.218 12.575 4.373 1.00 89.06 105 LYS A N 1
ATOM 866 C CA . LYS A 1 105 ? -3.021 13.030 2.998 1.00 89.06 105 LYS A CA 1
ATOM 867 C C . LYS A 1 105 ? -1.688 12.595 2.424 1.00 89.06 105 LYS A C 1
ATOM 869 O O . LYS A 1 105 ? -1.665 11.986 1.357 1.00 89.06 105 LYS A O 1
ATOM 874 N N . ASN A 1 106 ? -0.598 12.883 3.120 1.00 90.56 106 ASN A N 1
ATOM 875 C CA . ASN A 1 106 ? 0.727 12.525 2.639 1.00 90.56 106 ASN A CA 1
ATOM 876 C C . ASN A 1 106 ? 0.924 11.006 2.656 1.00 90.56 106 ASN A C 1
ATOM 878 O O . ASN A 1 106 ? 1.481 10.465 1.703 1.00 90.56 106 ASN A O 1
ATOM 882 N N . ARG A 1 107 ? 0.355 10.296 3.641 1.00 91.50 107 ARG A N 1
ATOM 883 C CA . ARG A 1 107 ? 0.359 8.822 3.663 1.00 91.50 107 ARG A CA 1
ATOM 884 C C . ARG A 1 107 ? -0.342 8.213 2.450 1.00 91.50 107 ARG A C 1
ATOM 886 O O . ARG A 1 107 ? 0.196 7.294 1.840 1.00 91.50 107 ARG A O 1
ATOM 893 N N . LEU A 1 108 ? -1.504 8.738 2.059 1.00 91.62 108 LEU A N 1
ATOM 894 C CA . LEU A 1 108 ? -2.228 8.270 0.873 1.00 91.62 108 LEU A CA 1
ATOM 895 C C . LEU A 1 108 ? -1.510 8.636 -0.437 1.00 91.62 108 LEU A C 1
ATOM 897 O O . LEU A 1 108 ? -1.502 7.835 -1.374 1.00 91.62 108 LEU A O 1
ATOM 901 N N . ILE A 1 109 ? -0.862 9.804 -0.500 1.00 93.81 109 ILE A N 1
ATOM 902 C CA . ILE A 1 109 ? -0.002 10.187 -1.631 1.00 93.81 109 ILE A CA 1
ATOM 903 C C . ILE A 1 109 ? 1.159 9.197 -1.771 1.00 93.81 109 ILE A C 1
ATOM 905 O O . ILE A 1 109 ? 1.426 8.716 -2.873 1.00 93.81 109 ILE A O 1
ATOM 909 N N . ASP A 1 110 ? 1.829 8.864 -0.668 1.00 95.31 110 ASP A N 1
ATOM 910 C CA . ASP A 1 110 ? 2.944 7.920 -0.660 1.00 95.31 110 ASP A CA 1
ATOM 911 C C . ASP A 1 110 ? 2.505 6.486 -0.973 1.00 95.31 110 ASP A C 1
ATOM 913 O O . ASP A 1 110 ? 3.188 5.790 -1.728 1.00 95.31 110 ASP A O 1
ATOM 917 N N . LEU A 1 111 ? 1.343 6.067 -0.468 1.00 95.38 111 LEU A N 1
ATOM 918 C CA . LEU A 1 111 ? 0.716 4.792 -0.805 1.00 95.38 111 LEU A CA 1
ATOM 919 C C . LEU A 1 111 ? 0.478 4.679 -2.316 1.00 95.38 111 LEU A C 1
ATOM 921 O O . LEU A 1 111 ? 0.887 3.698 -2.941 1.00 95.38 111 LEU A O 1
ATOM 925 N N . LEU A 1 112 ? -0.140 5.701 -2.917 1.00 95.00 112 LEU A N 1
ATOM 926 C CA . LEU A 1 112 ? -0.406 5.736 -4.353 1.00 95.00 112 LEU A CA 1
ATOM 927 C C . LEU A 1 112 ? 0.893 5.786 -5.164 1.00 95.00 112 LEU A C 1
ATOM 929 O O . LEU A 1 112 ? 1.007 5.095 -6.173 1.00 95.00 112 LEU A O 1
ATOM 933 N N . LYS A 1 113 ? 1.888 6.558 -4.719 1.00 95.88 113 LYS A N 1
ATOM 934 C CA . LYS A 1 113 ? 3.222 6.596 -5.331 1.00 95.88 113 LYS A CA 1
ATOM 935 C C . LYS A 1 113 ? 3.852 5.201 -5.354 1.00 95.88 113 LYS A C 1
ATOM 937 O O . LYS A 1 113 ? 4.304 4.767 -6.410 1.00 95.88 113 LYS A O 1
ATOM 942 N N . ASN A 1 114 ? 3.837 4.485 -4.229 1.00 95.88 114 ASN A N 1
ATOM 943 C CA . ASN A 1 114 ? 4.344 3.115 -4.142 1.00 95.88 114 ASN A CA 1
ATOM 944 C C . ASN A 1 114 ? 3.599 2.183 -5.104 1.00 95.88 114 ASN A C 1
ATOM 946 O O . ASN A 1 114 ? 4.234 1.481 -5.887 1.00 95.88 114 ASN A O 1
ATOM 950 N N . ALA A 1 115 ? 2.269 2.258 -5.140 1.00 94.25 115 ALA A N 1
ATOM 951 C CA . ALA A 1 115 ? 1.472 1.458 -6.061 1.00 94.25 115 ALA A CA 1
ATOM 952 C C . ALA A 1 115 ? 1.737 1.790 -7.537 1.00 94.25 115 ALA A C 1
ATOM 954 O O . ALA A 1 115 ? 1.784 0.900 -8.378 1.00 94.25 115 ALA A O 1
ATOM 955 N N . MET A 1 116 ? 1.992 3.053 -7.873 1.00 94.19 116 MET A N 1
ATOM 956 C CA . MET A 1 116 ? 2.381 3.446 -9.228 1.00 94.19 116 MET A CA 1
ATOM 957 C C . MET A 1 116 ? 3.777 2.947 -9.622 1.00 94.19 116 MET A C 1
ATOM 959 O O . MET A 1 116 ? 4.019 2.724 -10.805 1.00 94.19 116 MET A O 1
ATOM 963 N N . ILE A 1 117 ? 4.697 2.776 -8.672 1.00 93.94 117 ILE A N 1
ATOM 964 C CA . ILE A 1 117 ? 6.056 2.280 -8.937 1.00 93.94 117 ILE A CA 1
ATOM 965 C C . ILE A 1 117 ? 6.055 0.748 -9.029 1.00 93.94 117 ILE A C 1
ATOM 967 O O . ILE A 1 117 ? 6.552 0.192 -10.006 1.00 93.94 117 ILE A O 1
ATOM 971 N N . TYR A 1 118 ? 5.469 0.073 -8.040 1.00 93.12 118 TYR A N 1
ATOM 972 C CA . TYR A 1 118 ? 5.587 -1.377 -7.839 1.00 93.12 118 TYR A CA 1
ATOM 973 C C . TYR A 1 118 ? 4.317 -2.165 -8.192 1.00 93.12 118 TYR A C 1
ATOM 975 O O . TYR A 1 118 ? 4.269 -3.376 -8.010 1.00 93.12 118 TYR A O 1
ATOM 983 N N . GLY A 1 119 ? 3.255 -1.490 -8.631 1.00 91.38 119 GLY A N 1
ATOM 984 C CA . GLY A 1 119 ? 1.914 -2.060 -8.806 1.00 91.38 119 GLY A CA 1
ATOM 985 C C . GLY A 1 119 ? 1.100 -2.103 -7.515 1.00 91.38 119 GLY A C 1
ATOM 986 O O . GLY A 1 119 ? -0.124 -1.975 -7.556 1.00 91.38 119 GLY A O 1
ATOM 987 N N . VAL A 1 120 ? 1.769 -2.213 -6.368 1.00 92.38 120 VAL A N 1
ATOM 988 C CA . VAL A 1 120 ? 1.145 -2.311 -5.048 1.00 92.38 120 VAL A CA 1
ATOM 989 C C . VAL A 1 120 ? 1.758 -1.327 -4.052 1.00 92.38 120 VAL A C 1
ATOM 991 O O . VAL A 1 120 ? 2.941 -0.992 -4.124 1.00 92.38 120 VAL A O 1
ATOM 994 N N . GLY A 1 121 ? 0.942 -0.855 -3.119 1.00 94.19 121 GLY A N 1
ATOM 995 C CA . GLY A 1 121 ? 1.374 -0.119 -1.940 1.00 94.19 121 GLY A CA 1
ATOM 996 C C . GLY A 1 121 ? 0.666 -0.652 -0.697 1.00 94.19 121 GLY A C 1
ATOM 997 O O . GLY A 1 121 ? -0.436 -1.193 -0.799 1.00 94.19 121 GLY A O 1
ATOM 998 N N . TYR A 1 122 ? 1.293 -0.487 0.467 1.00 95.69 122 TYR A N 1
ATOM 999 C CA . TYR A 1 122 ? 0.785 -1.018 1.728 1.00 95.69 122 TYR A CA 1
ATOM 1000 C C . TYR A 1 122 ? 0.798 0.042 2.833 1.00 95.69 122 TYR A C 1
ATOM 1002 O O . TYR A 1 122 ? 1.762 0.804 2.954 1.00 95.69 122 TYR A O 1
ATOM 1010 N N . LEU A 1 123 ? -0.253 0.055 3.654 1.00 95.19 123 LEU A N 1
ATOM 1011 C CA . LEU A 1 123 ? -0.267 0.732 4.951 1.00 95.19 123 LEU A CA 1
ATOM 1012 C C . LEU A 1 123 ? -0.493 -0.292 6.063 1.00 95.19 123 LEU A C 1
ATOM 1014 O O . LEU A 1 123 ? -1.376 -1.138 5.945 1.00 95.19 123 LEU A O 1
ATOM 1018 N N . GLU A 1 124 ? 0.261 -0.186 7.147 1.00 94.31 124 GLU A N 1
ATOM 1019 C CA . GLU A 1 124 ? -0.040 -0.849 8.413 1.00 94.31 124 GLU A CA 1
ATOM 1020 C C . GLU A 1 124 ? -1.047 -0.017 9.203 1.00 94.31 124 GLU A C 1
ATOM 1022 O O . GLU A 1 124 ? -0.902 1.203 9.312 1.00 94.31 124 GLU A O 1
ATOM 1027 N N . ILE A 1 125 ? -2.059 -0.673 9.761 1.00 92.75 125 ILE A N 1
ATOM 1028 C CA . ILE A 1 125 ? -3.035 -0.061 10.655 1.00 92.75 125 ILE A CA 1
ATOM 1029 C C . ILE A 1 125 ? -2.513 -0.173 12.085 1.00 92.75 125 ILE A C 1
ATOM 1031 O O . ILE A 1 125 ? -2.285 -1.274 12.583 1.00 92.75 125 ILE A O 1
ATOM 1035 N N . ILE A 1 126 ? -2.350 0.970 12.750 1.00 91.31 126 ILE A N 1
ATOM 1036 C CA . ILE A 1 126 ? -1.886 1.035 14.135 1.00 91.31 126 ILE A CA 1
ATOM 1037 C C . ILE A 1 126 ? -3.089 1.224 15.051 1.00 91.31 126 ILE A C 1
ATOM 1039 O O . ILE A 1 126 ? -3.821 2.213 14.933 1.00 91.31 126 ILE A O 1
ATOM 1043 N N . TYR A 1 127 ? -3.267 0.287 15.975 1.00 91.19 127 TYR A N 1
ATOM 1044 C CA . TYR A 1 127 ? -4.374 0.257 16.924 1.00 91.19 127 TYR A CA 1
ATOM 1045 C C . TYR A 1 127 ? -3.944 0.797 18.290 1.00 91.19 127 TYR A C 1
ATOM 1047 O O . TYR A 1 127 ? -2.788 0.677 18.702 1.00 91.19 127 TYR A O 1
ATOM 1055 N N . GLU A 1 128 ? -4.876 1.423 19.002 1.00 89.56 128 GLU A N 1
ATOM 1056 C CA . GLU A 1 128 ? -4.639 1.906 20.357 1.00 89.56 128 GLU A CA 1
ATOM 1057 C C . GLU A 1 128 ? -4.447 0.733 21.324 1.00 89.56 128 GLU A C 1
ATOM 1059 O O . GLU A 1 128 ? -5.253 -0.198 21.337 1.00 89.56 128 GLU A O 1
ATOM 1064 N N . ASN A 1 129 ? -3.410 0.805 22.168 1.00 89.25 129 ASN A N 1
ATOM 1065 C CA . ASN A 1 129 ? -3.099 -0.203 23.193 1.00 89.25 129 ASN A CA 1
ATOM 1066 C C . ASN A 1 129 ? -3.027 -1.640 22.653 1.00 89.25 129 ASN A C 1
ATOM 1068 O O . ASN A 1 129 ? -3.444 -2.583 23.323 1.00 89.25 129 ASN A O 1
ATOM 1072 N N . ASP A 1 130 ? -2.503 -1.803 21.443 1.00 91.12 130 ASP A N 1
ATOM 1073 C CA . ASP A 1 130 ? -2.375 -3.107 20.813 1.00 91.12 130 ASP A CA 1
ATOM 1074 C C . ASP A 1 130 ? -1.312 -3.964 21.508 1.00 91.12 130 ASP A C 1
ATOM 1076 O O . ASP A 1 130 ? -0.110 -3.700 21.429 1.00 91.12 130 ASP A O 1
ATOM 1080 N N . THR A 1 131 ? -1.775 -4.980 22.232 1.00 89.94 131 THR A N 1
ATOM 1081 C CA . THR A 1 131 ? -0.924 -5.976 22.894 1.00 89.94 131 THR A CA 1
ATOM 1082 C C . THR A 1 131 ? -0.907 -7.311 22.162 1.00 89.94 131 THR A C 1
ATOM 1084 O O . THR A 1 131 ? -0.189 -8.220 22.582 1.00 89.94 131 THR A O 1
ATOM 1087 N N . GLU A 1 132 ? -1.715 -7.452 21.110 1.00 91.19 132 GLU A N 1
ATOM 1088 C CA . GLU A 1 132 ? -1.828 -8.702 20.374 1.00 91.19 132 GLU A CA 1
ATOM 1089 C C . GLU A 1 132 ? -0.595 -8.908 19.482 1.00 91.19 132 GLU A C 1
ATOM 1091 O O . GLU A 1 132 ? -0.044 -7.948 18.932 1.00 91.19 132 GLU A O 1
ATOM 1096 N N . PRO A 1 133 ? -0.132 -10.157 19.306 1.00 91.81 133 PRO A N 1
ATOM 1097 C CA . PRO A 1 133 ? 0.928 -10.448 18.356 1.00 91.81 133 PRO A CA 1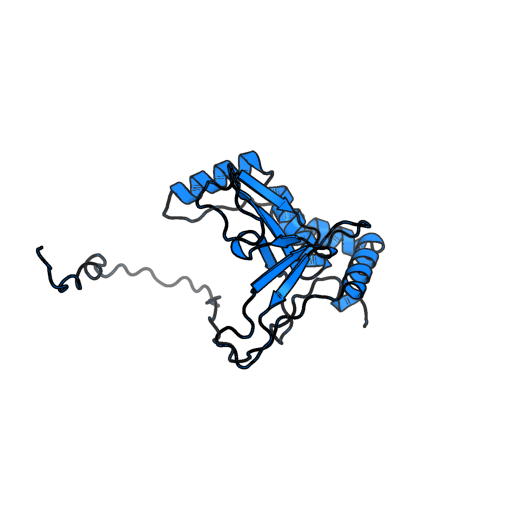
ATOM 1098 C C . PRO A 1 133 ? 0.551 -9.990 16.932 1.00 91.81 133 PRO A C 1
ATOM 1100 O O . PRO A 1 133 ? -0.613 -10.105 16.539 1.00 91.81 133 PRO A O 1
ATOM 1103 N N . PRO A 1 134 ? 1.515 -9.532 16.109 1.00 90.06 134 PRO A N 1
ATOM 1104 C CA . PRO A 1 134 ? 1.211 -9.006 14.776 1.00 90.06 134 PRO A CA 1
ATOM 1105 C C . PRO A 1 134 ? 0.561 -10.017 13.818 1.00 90.06 134 PRO A C 1
ATOM 1107 O O . PRO A 1 134 ? -0.090 -9.617 12.855 1.00 90.06 134 PRO A O 1
ATOM 1110 N N . ASP A 1 135 ? 0.716 -11.319 14.065 1.00 91.62 135 ASP A N 1
ATOM 1111 C CA . ASP A 1 135 ? 0.136 -12.397 13.261 1.00 91.62 135 ASP A CA 1
ATOM 1112 C C . ASP A 1 135 ? -1.294 -12.782 13.672 1.00 91.62 135 ASP A C 1
ATOM 1114 O O . ASP A 1 135 ? -1.917 -13.606 13.001 1.00 91.62 135 ASP A O 1
ATOM 1118 N N . GLN A 1 136 ? -1.827 -12.165 14.728 1.00 93.06 136 GLN A N 1
ATOM 1119 C CA . GLN A 1 136 ? -3.201 -12.337 15.195 1.00 93.06 136 GLN A CA 1
ATOM 1120 C C . GLN A 1 136 ? -4.121 -11.223 14.689 1.00 93.06 136 GLN A C 1
ATOM 1122 O O . GLN A 1 136 ? -3.678 -10.135 14.303 1.00 93.06 136 GLN A O 1
ATOM 1127 N N . GLU A 1 137 ? -5.423 -11.506 14.705 1.00 92.56 137 GLU A N 1
ATOM 1128 C CA . GLU A 1 137 ? -6.459 -10.519 14.407 1.00 92.56 137 GLU A CA 1
ATOM 1129 C C . GLU A 1 137 ? -6.301 -9.292 15.327 1.00 92.56 137 GLU A C 1
ATOM 1131 O O . GLU A 1 137 ? -5.997 -9.454 16.512 1.00 92.56 137 GLU A O 1
ATOM 1136 N N . PRO A 1 138 ? -6.409 -8.061 14.795 1.00 91.44 138 PRO A N 1
ATOM 1137 C CA . PRO A 1 138 ? -6.236 -6.870 15.607 1.00 91.44 138 PRO A CA 1
ATOM 1138 C C . PRO A 1 138 ? -7.347 -6.729 16.651 1.00 91.44 138 PRO A C 1
ATOM 1140 O O . PRO A 1 138 ? -8.467 -7.199 16.431 1.00 91.44 138 PRO A O 1
ATOM 1143 N N . PRO A 1 139 ? -7.061 -6.049 17.772 1.00 89.62 139 PRO A N 1
ATOM 1144 C CA . PRO A 1 139 ? -8.074 -5.770 18.777 1.00 89.62 139 PRO A CA 1
ATOM 1145 C C . PRO A 1 139 ? -9.178 -4.856 18.226 1.00 89.62 139 PRO A C 1
ATOM 1147 O O . PRO A 1 139 ? -8.955 -4.039 17.332 1.00 89.62 139 PRO A O 1
ATOM 1150 N N . GLU A 1 140 ? -10.366 -4.918 18.829 1.00 87.88 140 GLU A N 1
ATOM 1151 C CA . GLU A 1 140 ? -11.474 -3.988 18.556 1.00 87.88 140 GLU A CA 1
ATOM 1152 C C . GLU A 1 140 ? -11.257 -2.614 19.234 1.00 87.88 140 GLU A C 1
ATOM 1154 O O . GLU A 1 140 ? -12.162 -2.052 19.856 1.00 87.88 140 GLU A O 1
ATOM 1159 N N . THR A 1 141 ? -10.038 -2.072 19.169 1.00 87.50 141 THR A N 1
ATOM 1160 C CA . THR A 1 141 ? -9.689 -0.747 19.705 1.00 87.50 141 THR A CA 1
ATOM 1161 C C . THR A 1 141 ? -9.611 0.309 18.597 1.00 87.50 141 THR A C 1
ATOM 1163 O O . THR A 1 141 ? -9.541 -0.026 17.410 1.00 87.50 141 THR A O 1
ATOM 1166 N N . PRO A 1 142 ? -9.662 1.611 18.941 1.00 86.62 142 PRO A N 1
ATOM 1167 C CA . PRO A 1 142 ? -9.575 2.675 17.948 1.00 86.62 142 PRO A CA 1
ATOM 1168 C C . PRO A 1 142 ? -8.282 2.622 17.127 1.00 86.62 142 PRO A C 1
ATOM 1170 O O . PRO A 1 142 ? -7.203 2.339 17.646 1.00 86.62 142 PRO A O 1
ATOM 1173 N N . ILE A 1 143 ? -8.384 2.972 15.845 1.00 88.00 143 ILE A N 1
ATOM 1174 C CA . ILE A 1 143 ? -7.223 3.154 14.970 1.00 88.00 143 ILE A CA 1
ATOM 1175 C C . ILE A 1 143 ? -6.595 4.513 15.283 1.00 88.00 143 ILE A C 1
ATOM 1177 O O . ILE A 1 143 ? -7.260 5.546 15.212 1.00 88.00 143 ILE A O 1
ATOM 1181 N N . ILE A 1 144 ? -5.304 4.518 15.603 1.00 88.44 144 ILE A N 1
ATOM 1182 C CA . ILE A 1 144 ? -4.552 5.727 15.968 1.00 88.44 144 ILE A CA 1
ATOM 1183 C C . ILE A 1 144 ? -3.542 6.151 14.906 1.00 88.44 144 ILE A C 1
ATOM 1185 O O . ILE A 1 144 ? -3.069 7.287 14.943 1.00 88.44 144 ILE A O 1
ATOM 1189 N N . GLY A 1 145 ? -3.206 5.255 13.978 1.00 88.88 145 GLY A N 1
ATOM 1190 C CA . GLY A 1 145 ? -2.102 5.447 13.050 1.00 88.88 145 GLY A CA 1
ATOM 1191 C C . GLY A 1 145 ? -2.271 4.674 11.753 1.00 88.88 145 GLY A C 1
ATOM 1192 O O . GLY A 1 145 ? -2.898 3.617 11.728 1.00 88.88 145 GLY A O 1
ATOM 1193 N N . LEU A 1 146 ? -1.666 5.205 10.693 1.00 91.81 146 LEU A N 1
ATOM 1194 C CA . LEU A 1 146 ? -1.381 4.474 9.465 1.00 91.81 146 LEU A CA 1
ATOM 1195 C C . LEU A 1 146 ? 0.097 4.668 9.130 1.00 91.81 146 LEU A C 1
ATOM 1197 O O . LEU A 1 146 ? 0.549 5.805 8.970 1.00 91.81 146 LEU A O 1
ATOM 1201 N N . GLU A 1 147 ? 0.834 3.570 9.006 1.00 92.62 147 GLU A N 1
ATOM 1202 C CA . GLU A 1 147 ? 2.260 3.598 8.681 1.00 92.62 147 GLU A CA 1
ATOM 1203 C C . GLU A 1 147 ? 2.530 3.015 7.302 1.00 92.62 147 GLU A C 1
ATOM 1205 O O . GLU A 1 147 ? 1.967 2.000 6.907 1.00 92.62 147 GLU A O 1
ATOM 1210 N N . LEU A 1 148 ? 3.399 3.677 6.540 1.00 93.94 148 LEU A N 1
ATOM 1211 C CA . LEU A 1 148 ? 3.756 3.222 5.202 1.00 93.94 148 LEU A CA 1
ATOM 1212 C C . LEU A 1 148 ? 4.720 2.041 5.292 1.00 93.94 148 LEU A C 1
ATOM 1214 O O . LEU A 1 148 ? 5.815 2.176 5.836 1.00 93.94 148 LEU A O 1
ATOM 1218 N N . ILE A 1 149 ? 4.348 0.915 4.685 1.00 93.75 149 ILE A N 1
ATOM 1219 C CA . ILE A 1 149 ? 5.250 -0.226 4.527 1.00 93.75 149 ILE A CA 1
ATOM 1220 C C . ILE A 1 149 ? 5.928 -0.129 3.154 1.00 93.75 149 ILE A C 1
ATOM 1222 O O . ILE A 1 149 ? 5.269 0.091 2.133 1.00 93.75 149 ILE A O 1
ATOM 1226 N N . ASP A 1 150 ? 7.252 -0.315 3.118 1.00 91.50 150 ASP A N 1
ATOM 1227 C CA . ASP A 1 150 ? 7.996 -0.463 1.863 1.00 91.50 150 ASP A CA 1
ATOM 1228 C C . ASP A 1 150 ? 7.550 -1.759 1.157 1.00 91.50 150 ASP A C 1
ATOM 1230 O O . ASP A 1 150 ? 7.753 -2.845 1.716 1.00 91.50 150 ASP A O 1
ATOM 1234 N N . PRO A 1 151 ? 6.977 -1.690 -0.063 1.00 92.06 151 PRO A N 1
ATOM 1235 C CA . PRO A 1 151 ? 6.511 -2.870 -0.790 1.00 92.06 151 PRO A CA 1
ATOM 1236 C C . PRO A 1 151 ? 7.583 -3.931 -1.023 1.00 92.06 151 PRO A C 1
ATOM 1238 O O . PRO A 1 151 ? 7.254 -5.111 -1.103 1.00 92.06 151 PRO A O 1
ATOM 1241 N N . LYS A 1 152 ? 8.864 -3.544 -1.063 1.00 90.06 152 LYS A N 1
ATOM 1242 C CA . LYS A 1 152 ? 9.988 -4.484 -1.193 1.00 90.06 152 LYS A CA 1
ATOM 1243 C C . LYS A 1 152 ? 10.224 -5.330 0.052 1.00 90.06 152 LYS A C 1
ATOM 1245 O O . LYS A 1 152 ? 11.049 -6.229 0.008 1.00 90.06 152 LYS A O 1
ATOM 1250 N N . THR A 1 153 ? 9.578 -5.011 1.169 1.00 91.31 153 THR A N 1
ATOM 1251 C CA . THR A 1 153 ? 9.770 -5.705 2.448 1.00 91.31 153 THR A CA 1
ATOM 1252 C C . THR A 1 153 ? 8.595 -6.596 2.817 1.00 91.31 153 THR A C 1
ATOM 1254 O O . THR A 1 153 ? 8.679 -7.280 3.831 1.00 91.31 153 THR A O 1
ATOM 1257 N N . LEU A 1 154 ? 7.516 -6.619 2.028 1.00 92.00 154 LEU A N 1
ATOM 1258 C CA . LEU A 1 154 ? 6.274 -7.295 2.389 1.00 92.00 154 LEU A CA 1
ATOM 1259 C C . LEU A 1 154 ? 5.813 -8.262 1.297 1.00 92.00 154 LEU A C 1
ATOM 1261 O O . LEU A 1 154 ? 5.577 -7.865 0.157 1.00 92.00 154 LEU A O 1
ATOM 1265 N N . TRP A 1 155 ? 5.622 -9.529 1.667 1.00 90.50 155 TRP A N 1
ATOM 1266 C CA . TRP A 1 155 ? 5.168 -10.576 0.756 1.00 90.50 155 TRP A CA 1
ATOM 1267 C C . TRP A 1 155 ? 3.835 -11.159 1.212 1.00 90.50 155 TRP A C 1
ATOM 1269 O O . TRP A 1 155 ? 3.767 -11.735 2.298 1.00 90.50 155 TRP A O 1
ATOM 1279 N N . PRO A 1 156 ? 2.773 -11.066 0.401 1.00 90.06 156 PRO A N 1
ATOM 1280 C CA . PRO A 1 156 ? 1.525 -11.742 0.711 1.00 90.06 156 PRO A CA 1
ATOM 1281 C C . PRO A 1 156 ? 1.673 -13.256 0.514 1.00 90.06 156 PRO A C 1
ATOM 1283 O O . PRO A 1 156 ? 2.161 -13.715 -0.523 1.00 90.06 156 PRO A O 1
ATOM 1286 N N . VAL A 1 157 ? 1.237 -14.033 1.504 1.00 89.94 157 VAL A N 1
ATOM 1287 C CA . VAL A 1 157 ? 1.265 -15.499 1.493 1.00 89.94 157 VAL A CA 1
ATOM 1288 C C . VAL A 1 157 ? -0.160 -16.026 1.365 1.00 89.94 157 VAL A C 1
ATOM 1290 O O . VAL A 1 157 ? -1.004 -15.772 2.222 1.00 89.94 157 VAL A O 1
ATOM 1293 N N . TYR A 1 158 ? -0.426 -16.772 0.294 1.00 88.06 158 TYR A N 1
ATOM 1294 C CA . TYR A 1 158 ? -1.751 -17.303 -0.033 1.00 88.06 158 TYR A CA 1
ATOM 1295 C C . TYR A 1 158 ? -1.826 -18.809 0.211 1.00 88.06 158 TYR A C 1
ATOM 1297 O O . TYR A 1 158 ? -0.816 -19.505 0.156 1.00 88.06 158 TYR A O 1
ATOM 1305 N N . GLN A 1 159 ? -3.037 -19.318 0.424 1.00 86.56 159 GLN A N 1
ATOM 1306 C CA . GLN A 1 159 ? -3.320 -20.747 0.410 1.00 86.56 159 GLN A CA 1
ATOM 1307 C C . GLN A 1 159 ? -3.169 -21.296 -1.014 1.00 86.56 159 GLN A C 1
ATOM 1309 O O . GLN A 1 159 ? -3.974 -20.987 -1.893 1.00 86.56 159 GLN A O 1
ATOM 1314 N N . ASP A 1 160 ? -2.155 -22.120 -1.235 1.00 83.00 160 ASP A N 1
ATOM 1315 C CA . ASP A 1 160 ? -1.764 -22.642 -2.544 1.00 83.00 160 ASP A CA 1
ATOM 1316 C C . ASP A 1 160 ? -2.143 -24.116 -2.766 1.00 83.00 160 ASP A C 1
ATOM 1318 O O . ASP A 1 160 ? -1.948 -24.631 -3.866 1.00 83.00 160 ASP A O 1
ATOM 1322 N N . ASP A 1 161 ? -2.746 -24.791 -1.780 1.00 83.81 161 ASP A N 1
ATOM 1323 C CA . ASP A 1 161 ? -3.268 -26.151 -1.951 1.00 83.81 161 ASP A CA 1
ATOM 1324 C C . ASP A 1 161 ? -4.658 -26.123 -2.620 1.00 83.81 161 ASP A C 1
ATOM 1326 O O . ASP A 1 161 ? -5.639 -25.703 -1.989 1.00 83.81 161 ASP A O 1
ATOM 1330 N N . PRO A 1 162 ? -4.795 -26.587 -3.881 1.00 81.00 162 PRO A N 1
ATOM 1331 C CA . PRO A 1 162 ? -6.064 -26.567 -4.609 1.00 81.00 162 PRO A CA 1
ATOM 1332 C C . PRO A 1 162 ? -7.149 -27.443 -3.968 1.00 81.00 162 PRO A C 1
ATOM 1334 O O . PRO A 1 162 ? -8.326 -27.288 -4.305 1.00 81.00 162 PRO A O 1
ATOM 1337 N N . ASN A 1 163 ? -6.776 -28.340 -3.048 1.00 83.94 163 ASN A N 1
ATOM 1338 C CA . ASN A 1 163 ? -7.697 -29.214 -2.324 1.00 83.94 163 ASN A CA 1
ATOM 1339 C C . ASN A 1 163 ? -8.270 -28.568 -1.053 1.00 83.94 163 ASN A C 1
ATOM 1341 O O . ASN A 1 163 ? -9.172 -29.134 -0.434 1.00 83.94 163 ASN A O 1
ATOM 1345 N N . LYS A 1 164 ? -7.773 -27.397 -0.639 1.00 79.19 164 LYS A N 1
ATOM 1346 C CA . LYS A 1 164 ? -8.326 -26.648 0.496 1.00 79.19 164 LYS A CA 1
ATOM 1347 C C . LYS A 1 164 ? -9.525 -25.815 0.049 1.00 79.19 164 LYS A C 1
ATOM 1349 O O . LYS A 1 164 ? -9.514 -25.206 -1.019 1.00 79.19 164 LYS A O 1
ATOM 1354 N N . GLU A 1 165 ? -10.545 -25.724 0.907 1.00 77.44 165 GLU A N 1
ATOM 1355 C CA . GLU A 1 165 ? -11.746 -24.904 0.650 1.00 77.44 165 GLU A CA 1
ATOM 1356 C C . GLU A 1 165 ? -11.403 -23.438 0.353 1.00 77.44 165 GLU A C 1
ATOM 1358 O O . GLU A 1 165 ? -12.040 -22.804 -0.484 1.00 77.44 165 GLU A O 1
ATOM 1363 N N . ARG A 1 166 ? -10.350 -22.934 1.001 1.00 79.12 166 ARG A N 1
ATOM 1364 C CA . ARG A 1 166 ? -9.875 -21.549 0.939 1.00 79.12 166 ARG A CA 1
ATOM 1365 C C . ARG A 1 166 ? -8.705 -21.348 -0.030 1.00 79.12 166 ARG A C 1
ATOM 1367 O O . ARG A 1 166 ? -7.848 -20.505 0.202 1.00 79.12 166 ARG A O 1
ATOM 1374 N N . TYR A 1 167 ? -8.606 -22.150 -1.091 1.00 76.38 167 TYR A N 1
ATOM 1375 C CA . TYR A 1 167 ? -7.555 -21.969 -2.098 1.00 76.38 167 TYR A CA 1
ATOM 1376 C C . TYR A 1 167 ? -7.587 -20.559 -2.708 1.00 76.38 167 TYR A C 1
ATOM 1378 O O . TYR A 1 167 ? -8.635 -20.092 -3.158 1.00 76.38 167 TYR A O 1
ATOM 1386 N N . GLY A 1 168 ? -6.424 -19.910 -2.758 1.00 75.81 168 GLY A N 1
ATOM 1387 C CA . GLY A 1 168 ? -6.255 -18.533 -3.213 1.00 75.81 168 GLY A CA 1
ATOM 1388 C C . GLY A 1 168 ? -6.576 -17.469 -2.159 1.00 75.81 168 GLY A C 1
ATOM 1389 O O . GLY A 1 168 ? -6.476 -16.285 -2.469 1.00 75.81 168 GLY A O 1
ATOM 1390 N N . GLU A 1 169 ? -6.940 -17.852 -0.932 1.00 85.00 169 GLU A N 1
ATOM 1391 C CA . GLU A 1 169 ? -7.145 -16.910 0.173 1.00 85.00 169 GLU A CA 1
ATOM 1392 C C . GLU A 1 169 ? -5.806 -16.429 0.741 1.00 85.00 169 GLU A C 1
ATOM 1394 O O . GLU A 1 169 ? -4.870 -17.214 0.903 1.00 85.00 169 GLU A O 1
ATOM 1399 N N . LEU A 1 170 ? -5.716 -15.134 1.040 1.00 88.12 170 LEU A N 1
ATOM 1400 C CA . LEU A 1 170 ? -4.571 -14.536 1.718 1.00 88.12 170 LEU A CA 1
ATOM 1401 C C . LEU A 1 170 ? -4.545 -15.003 3.179 1.00 88.12 170 LEU A C 1
ATOM 1403 O O . LEU A 1 170 ? -5.482 -14.739 3.925 1.00 88.12 170 LEU A O 1
ATOM 1407 N N . LEU A 1 171 ? -3.468 -15.672 3.587 1.00 90.38 171 LEU A N 1
ATOM 1408 C CA . LEU A 1 171 ? -3.304 -16.182 4.949 1.00 90.38 171 LEU A CA 1
ATOM 1409 C C . LEU A 1 171 ? -2.676 -15.133 5.868 1.00 90.38 171 LEU A C 1
ATOM 1411 O O . LEU A 1 171 ? -3.172 -14.886 6.961 1.00 90.38 171 LEU A O 1
ATOM 1415 N N . TYR A 1 172 ? -1.571 -14.536 5.431 1.00 93.81 172 TYR A N 1
ATOM 1416 C CA . TYR A 1 172 ? -0.839 -13.502 6.160 1.00 93.81 172 TYR A CA 1
ATOM 1417 C C . TYR A 1 172 ? 0.096 -12.757 5.208 1.00 93.81 172 TYR A C 1
ATOM 1419 O O . TYR A 1 172 ? 0.364 -13.212 4.094 1.00 93.81 172 TYR A O 1
ATOM 1427 N N . TYR A 1 173 ? 0.631 -11.629 5.661 1.00 94.31 173 TYR A N 1
ATOM 1428 C CA . TYR A 1 173 ? 1.789 -11.005 5.034 1.00 94.31 173 TYR A CA 1
ATOM 1429 C C . TYR A 1 173 ? 3.056 -11.389 5.789 1.00 94.31 173 TYR A C 1
ATOM 1431 O O . TYR A 1 173 ? 3.079 -11.406 7.015 1.00 94.31 173 TYR A O 1
ATOM 1439 N N . GLU A 1 174 ? 4.123 -11.700 5.071 1.00 94.69 174 GLU A N 1
ATOM 1440 C CA . GLU A 1 174 ? 5.446 -11.907 5.643 1.00 94.69 174 GLU A CA 1
ATOM 1441 C C . GLU A 1 174 ? 6.295 -10.663 5.392 1.00 94.69 174 GLU A C 1
ATOM 1443 O O . GLU A 1 174 ? 6.657 -10.362 4.253 1.00 94.69 174 GLU A O 1
ATOM 1448 N N . GLN A 1 175 ? 6.607 -9.935 6.460 1.00 93.12 175 GLN A N 1
ATOM 1449 C CA . GLN A 1 175 ? 7.504 -8.795 6.416 1.00 93.12 175 GLN A CA 1
ATOM 1450 C C . GLN A 1 175 ? 8.941 -9.253 6.658 1.00 93.12 175 GLN A C 1
ATOM 1452 O O . GLN A 1 175 ? 9.277 -9.789 7.718 1.00 93.12 175 GLN A O 1
ATOM 1457 N N . ARG A 1 176 ? 9.811 -9.029 5.676 1.00 90.19 176 ARG A N 1
ATOM 1458 C CA . ARG A 1 176 ? 11.236 -9.354 5.754 1.00 90.19 176 ARG A CA 1
ATOM 1459 C C . ARG A 1 176 ? 12.028 -8.068 5.878 1.00 90.19 176 ARG A C 1
ATOM 1461 O O . ARG A 1 176 ? 12.009 -7.209 5.000 1.00 90.19 176 ARG A O 1
ATOM 1468 N N . ILE A 1 177 ? 12.756 -7.952 6.978 1.00 80.81 177 ILE A N 1
ATOM 1469 C CA . ILE A 1 177 ? 13.696 -6.860 7.194 1.00 80.81 177 ILE A CA 1
ATOM 1470 C C . ILE A 1 177 ? 15.063 -7.381 6.761 1.00 80.81 177 ILE A C 1
ATOM 1472 O O . ILE A 1 177 ? 15.583 -8.312 7.373 1.00 80.81 177 ILE A O 1
ATOM 1476 N N . ASN A 1 178 ? 15.653 -6.775 5.727 1.00 71.25 178 ASN A N 1
ATOM 1477 C CA . ASN A 1 178 ? 16.991 -7.114 5.223 1.00 71.25 178 ASN A CA 1
ATOM 1478 C C . ASN A 1 178 ? 18.090 -6.647 6.199 1.00 71.25 178 ASN A C 1
ATOM 1480 O O . ASN A 1 178 ? 18.919 -5.793 5.888 1.00 71.25 178 ASN A O 1
ATOM 1484 N N . ARG A 1 179 ? 18.075 -7.187 7.423 1.00 76.44 179 ARG A N 1
ATOM 1485 C CA . ARG A 1 179 ? 19.082 -6.988 8.467 1.00 76.44 179 ARG A CA 1
ATOM 1486 C C . ARG A 1 179 ? 19.522 -8.350 9.013 1.00 76.44 179 ARG A C 1
ATOM 1488 O O . ARG A 1 179 ? 18.663 -9.145 9.398 1.00 76.44 179 ARG A O 1
ATOM 1495 N N . PRO A 1 180 ? 20.838 -8.630 9.081 1.00 76.69 180 PRO A N 1
ATOM 1496 C CA . PRO A 1 180 ? 21.340 -9.890 9.618 1.00 76.69 180 PRO A CA 1
ATOM 1497 C C . PRO A 1 180 ? 20.787 -10.176 11.020 1.00 76.69 180 PRO A C 1
ATOM 1499 O O . PRO A 1 180 ? 20.826 -9.314 11.895 1.00 76.69 180 PRO A O 1
ATOM 1502 N N . GLY A 1 181 ? 20.275 -11.390 11.229 1.00 78.44 181 GLY A N 1
ATOM 1503 C CA . GLY A 1 181 ? 19.752 -11.841 12.524 1.00 78.44 181 GLY A CA 1
ATOM 1504 C C . GLY A 1 181 ? 18.315 -11.416 12.848 1.00 78.44 181 GLY A C 1
ATOM 1505 O O . GLY A 1 181 ? 17.786 -11.853 13.869 1.00 78.44 181 GLY A O 1
ATOM 1506 N N . VAL A 1 182 ? 17.657 -10.623 11.996 1.00 84.56 182 VAL A N 1
ATOM 1507 C CA . VAL A 1 182 ? 16.242 -10.268 12.173 1.00 84.56 182 VAL A CA 1
ATOM 1508 C C . VAL A 1 182 ? 15.366 -11.337 11.525 1.00 84.56 182 VAL A C 1
ATOM 1510 O O . VAL A 1 182 ? 15.513 -11.648 10.344 1.00 84.56 182 VAL A O 1
ATOM 1513 N N . LYS A 1 183 ? 14.462 -11.930 12.310 1.00 88.44 183 LYS A N 1
ATOM 1514 C CA . LYS A 1 183 ? 13.501 -12.912 11.798 1.00 88.44 183 LYS A CA 1
ATOM 1515 C C . LYS A 1 183 ? 12.369 -12.203 11.044 1.00 88.44 183 LYS A C 1
ATOM 1517 O O . LYS A 1 183 ? 11.985 -11.109 11.460 1.00 88.44 183 LYS A O 1
ATOM 1522 N N . PRO A 1 184 ? 11.813 -12.821 9.986 1.00 90.81 184 PRO A N 1
ATOM 1523 C CA . PRO A 1 184 ? 10.601 -12.322 9.354 1.00 90.81 184 PRO A CA 1
ATOM 1524 C C . PRO A 1 184 ? 9.459 -12.204 10.366 1.00 90.81 184 PRO A C 1
ATOM 1526 O O . PRO A 1 184 ? 9.300 -13.068 11.233 1.00 90.81 184 PRO A O 1
ATOM 1529 N N . VAL A 1 185 ? 8.667 -11.145 10.235 1.00 92.69 185 VAL A N 1
ATOM 1530 C CA . VAL A 1 185 ? 7.460 -10.915 11.032 1.00 92.69 185 VAL A CA 1
ATOM 1531 C C . VAL A 1 185 ? 6.258 -11.294 10.182 1.00 92.69 185 VAL A C 1
ATOM 1533 O O . VAL A 1 185 ? 6.191 -10.949 9.005 1.00 92.69 185 VAL A O 1
ATOM 1536 N N . LYS A 1 186 ? 5.309 -12.024 10.762 1.00 95.69 186 LYS A N 1
ATOM 1537 C CA . LYS A 1 186 ? 4.030 -12.302 10.111 1.00 95.69 186 LYS A CA 1
ATOM 1538 C C . LYS A 1 186 ? 3.027 -11.241 10.543 1.00 95.69 186 LYS A C 1
ATOM 1540 O O . LYS A 1 186 ? 2.926 -10.969 11.732 1.00 95.69 186 LYS A O 1
ATOM 1545 N N . LEU A 1 187 ? 2.313 -10.665 9.586 1.00 94.69 187 LEU A N 1
ATOM 1546 C CA . LEU A 1 187 ? 1.256 -9.688 9.813 1.00 94.69 187 LEU A CA 1
ATOM 1547 C C . LEU A 1 187 ? -0.086 -10.283 9.396 1.00 94.69 187 LEU A C 1
ATOM 1549 O O . LEU A 1 187 ? -0.228 -10.815 8.289 1.00 94.69 187 LEU A O 1
ATOM 1553 N N . HIS A 1 188 ? -1.076 -10.170 10.272 1.00 95.75 188 HIS A N 1
ATOM 1554 C CA . HIS A 1 188 ? -2.441 -10.578 9.981 1.00 95.75 188 HIS A CA 1
ATOM 1555 C C . HIS A 1 188 ? -3.040 -9.708 8.858 1.00 95.75 188 HIS A C 1
ATOM 1557 O O . HIS A 1 188 ? -2.845 -8.489 8.869 1.00 95.75 188 HIS A O 1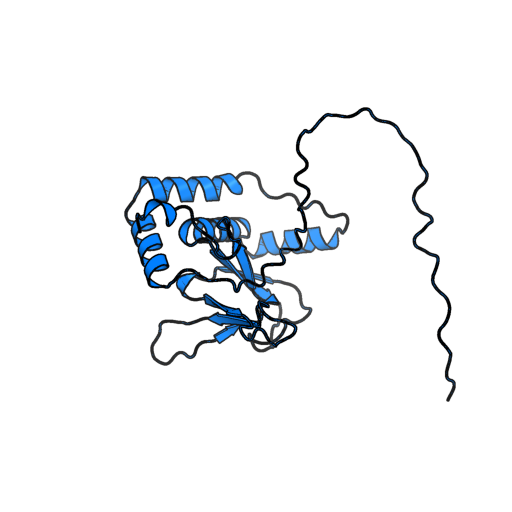
ATOM 1563 N N . PRO A 1 189 ? -3.811 -10.270 7.904 1.00 94.00 189 PRO A N 1
ATOM 1564 C CA . 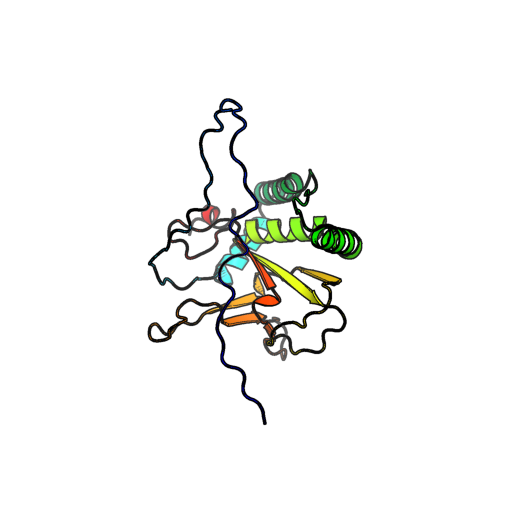PRO A 1 189 ? -4.345 -9.506 6.775 1.00 94.00 189 PRO A CA 1
ATOM 1565 C C . PRO A 1 189 ? -5.183 -8.287 7.171 1.00 94.00 189 PRO A C 1
ATOM 1567 O O . PRO A 1 189 ? -5.104 -7.253 6.518 1.00 94.00 189 PRO A O 1
ATOM 1570 N N . ALA A 1 190 ? -5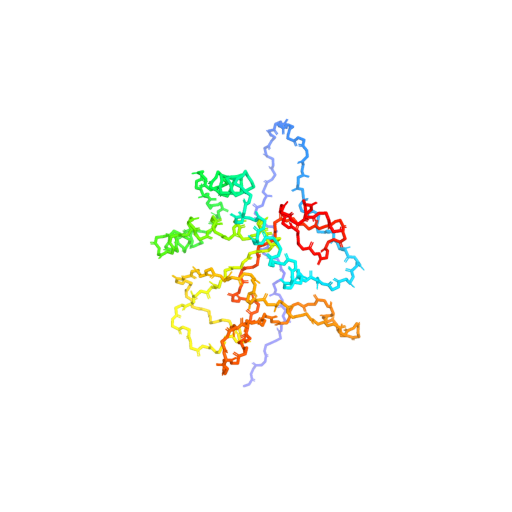.941 -8.378 8.268 1.00 93.44 190 ALA A N 1
ATOM 1571 C CA . ALA A 1 190 ? -6.768 -7.272 8.763 1.00 93.44 190 ALA A CA 1
ATOM 1572 C C . ALA A 1 190 ? -5.962 -6.067 9.291 1.00 93.44 190 ALA A C 1
ATOM 1574 O O . ALA A 1 190 ? -6.537 -5.006 9.502 1.00 93.44 190 ALA A O 1
ATOM 1575 N N . ARG A 1 191 ? -4.645 -6.214 9.490 1.00 94.19 191 ARG A N 1
ATOM 1576 C CA . ARG A 1 191 ? -3.742 -5.144 9.946 1.00 94.19 191 ARG A CA 1
ATOM 1577 C C . ARG A 1 191 ? -3.110 -4.365 8.792 1.00 94.19 191 ARG A C 1
ATOM 1579 O O . ARG A 1 191 ? -2.422 -3.381 9.037 1.00 94.19 191 ARG A O 1
ATOM 1586 N N . VAL A 1 192 ? -3.310 -4.798 7.546 1.00 95.50 192 VAL A N 1
ATOM 1587 C CA . VAL A 1 192 ? -2.643 -4.227 6.371 1.00 95.50 192 VAL A CA 1
ATOM 1588 C C . VAL A 1 192 ? -3.675 -3.784 5.341 1.00 95.50 192 VAL A C 1
ATOM 1590 O O . VAL A 1 192 ? -4.476 -4.576 4.849 1.00 95.50 192 VAL A O 1
ATOM 1593 N N . ILE A 1 193 ? -3.610 -2.514 4.951 1.00 93.50 193 ILE A N 1
ATOM 1594 C CA . ILE A 1 193 ? -4.328 -1.989 3.791 1.00 93.50 193 ILE A CA 1
ATOM 1595 C C . ILE A 1 193 ? -3.446 -2.203 2.564 1.00 93.50 193 ILE A C 1
ATOM 1597 O O . ILE A 1 193 ? -2.390 -1.585 2.436 1.00 93.50 193 ILE A O 1
ATOM 1601 N N . GLU A 1 194 ? -3.895 -3.052 1.645 1.00 92.00 194 GLU A N 1
ATOM 1602 C CA . GLU A 1 194 ? -3.268 -3.255 0.338 1.00 92.00 194 GLU A CA 1
ATOM 1603 C C . GLU A 1 194 ? -3.961 -2.388 -0.720 1.00 92.00 194 GLU A C 1
ATOM 1605 O O . GLU A 1 194 ? -5.175 -2.463 -0.913 1.00 92.00 194 GLU A O 1
ATOM 1610 N N . PHE A 1 195 ? -3.179 -1.590 -1.445 1.00 90.75 195 PHE A N 1
ATOM 1611 C CA . PHE A 1 195 ? -3.657 -0.795 -2.570 1.00 90.75 195 PHE A CA 1
ATOM 1612 C C . PHE A 1 195 ? -3.007 -1.263 -3.870 1.00 90.75 195 PHE A C 1
ATOM 1614 O O . PHE A 1 195 ? -1.788 -1.196 -4.023 1.00 90.75 195 PHE A O 1
ATOM 1621 N N . LYS A 1 196 ? -3.829 -1.705 -4.826 1.00 89.19 196 LYS A N 1
ATOM 1622 C CA . LYS A 1 196 ? -3.404 -2.149 -6.163 1.00 89.19 196 LYS A CA 1
ATOM 1623 C C . LYS A 1 196 ? -3.696 -1.045 -7.167 1.00 89.19 196 LYS A C 1
ATOM 1625 O O . LYS A 1 196 ? -4.831 -0.585 -7.247 1.00 89.19 196 LYS A O 1
ATOM 1630 N N . TYR A 1 197 ? -2.680 -0.615 -7.913 1.00 85.62 197 TYR A N 1
ATOM 1631 C CA . TYR A 1 197 ? -2.822 0.483 -8.870 1.00 85.62 197 TYR A CA 1
ATOM 1632 C C . TYR A 1 197 ? -3.636 0.080 -10.100 1.00 85.62 197 TYR A C 1
ATOM 1634 O O . TYR A 1 197 ? -4.636 0.711 -10.433 1.00 85.62 197 TYR A O 1
ATOM 1642 N N . ASP A 1 198 ? -3.194 -0.986 -10.755 1.00 80.88 198 ASP A N 1
ATOM 1643 C CA . ASP A 1 198 ? -3.862 -1.626 -11.878 1.00 80.88 198 ASP A CA 1
ATOM 1644 C C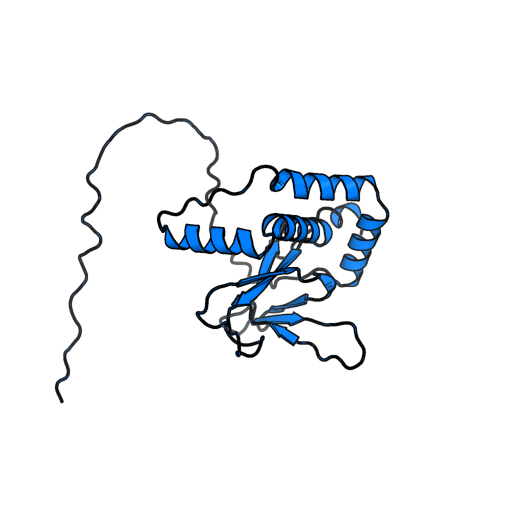 . ASP A 1 198 ? -3.604 -3.128 -11.776 1.00 80.88 198 ASP A C 1
ATOM 1646 O O . ASP A 1 198 ? -2.671 -3.553 -11.093 1.00 80.88 198 ASP A O 1
ATOM 1650 N N . THR A 1 199 ? -4.411 -3.939 -12.441 1.00 70.19 199 THR A N 1
ATOM 1651 C CA . THR A 1 199 ? -4.225 -5.388 -12.527 1.00 70.19 199 THR A CA 1
ATOM 1652 C C . THR A 1 199 ? -4.196 -5.788 -13.987 1.00 70.19 199 THR A C 1
ATOM 1654 O O . THR A 1 199 ? -5.045 -5.347 -14.760 1.00 70.19 199 THR A O 1
ATOM 1657 N N . LEU A 1 200 ? -3.255 -6.655 -14.369 1.00 66.62 200 LEU A N 1
ATOM 1658 C CA . LEU A 1 200 ? -3.238 -7.211 -15.725 1.00 66.62 200 LEU A CA 1
ATOM 1659 C C . LEU A 1 200 ? -4.581 -7.859 -16.076 1.00 66.62 200 LEU A C 1
ATOM 1661 O O . LEU A 1 200 ? -5.356 -8.236 -15.201 1.00 66.62 200 LEU A O 1
ATOM 1665 N N . ALA A 1 201 ? -4.830 -8.051 -17.374 1.00 58.50 201 ALA A N 1
ATOM 1666 C CA . ALA A 1 201 ? -6.056 -8.674 -17.881 1.00 58.50 201 ALA A CA 1
ATOM 1667 C C . ALA A 1 201 ? -6.333 -10.076 -17.298 1.00 58.50 201 ALA A C 1
ATOM 1669 O O . ALA A 1 201 ? -7.462 -10.558 -17.360 1.00 58.50 201 ALA A O 1
ATOM 1670 N N . ASP A 1 202 ? -5.320 -10.734 -16.728 1.00 60.81 202 ASP A N 1
ATOM 1671 C CA . ASP A 1 202 ? -5.476 -12.008 -16.032 1.00 60.81 202 ASP A CA 1
ATOM 1672 C C . ASP A 1 202 ? -6.026 -11.870 -14.597 1.00 60.81 202 ASP A C 1
ATOM 1674 O O . ASP A 1 202 ? -6.419 -12.879 -14.010 1.00 60.81 202 ASP A O 1
ATOM 1678 N N . GLY A 1 203 ? -6.088 -10.646 -14.057 1.00 62.41 203 GLY A N 1
ATOM 1679 C CA . GLY A 1 203 ? -6.542 -10.286 -12.712 1.00 62.41 203 GLY A CA 1
ATOM 1680 C C . GLY A 1 203 ? -5.590 -10.712 -11.591 1.00 62.41 203 GLY A C 1
ATOM 1681 O O . GLY A 1 203 ? -5.944 -10.608 -10.419 1.00 62.41 203 GLY A O 1
ATOM 1682 N N . ARG A 1 204 ? -4.403 -11.238 -11.922 1.00 69.69 204 ARG A N 1
ATOM 1683 C CA . ARG A 1 204 ? -3.569 -12.011 -10.979 1.00 69.69 204 ARG A CA 1
ATOM 1684 C C . ARG A 1 204 ? -2.456 -11.208 -10.345 1.00 69.69 204 ARG A C 1
ATOM 1686 O O . ARG A 1 204 ? -1.959 -11.588 -9.286 1.00 69.69 204 ARG A O 1
ATOM 1693 N N . ARG A 1 205 ? -2.016 -10.153 -11.023 1.00 79.00 205 ARG A N 1
ATOM 1694 C CA . ARG A 1 205 ? -0.831 -9.409 -10.629 1.00 79.00 205 ARG A CA 1
ATOM 1695 C C . ARG A 1 205 ? -1.059 -7.915 -10.784 1.00 79.00 205 ARG A C 1
ATOM 1697 O O . ARG A 1 205 ? -1.461 -7.480 -11.869 1.00 79.00 205 ARG A O 1
ATOM 1704 N N . PRO A 1 206 ? -0.806 -7.141 -9.722 1.00 82.44 206 PRO A N 1
ATOM 1705 C CA . PRO A 1 206 ? -0.862 -5.711 -9.819 1.00 82.44 206 PRO A CA 1
ATOM 1706 C C . PRO A 1 206 ? 0.355 -5.215 -10.589 1.00 82.44 206 PRO A C 1
ATOM 1708 O O . PRO A 1 206 ? 1.454 -5.755 -10.443 1.00 82.44 206 PRO A O 1
ATOM 1711 N N . VAL A 1 207 ? 0.145 -4.208 -11.427 1.00 86.56 207 VAL A N 1
ATOM 1712 C CA . VAL A 1 207 ? 1.181 -3.654 -12.299 1.00 86.56 207 VAL A CA 1
ATOM 1713 C C . VAL A 1 207 ? 1.254 -2.152 -12.116 1.00 86.56 207 VAL A C 1
ATOM 1715 O O . VAL A 1 207 ? 0.244 -1.449 -12.109 1.00 86.56 207 VAL A O 1
ATOM 1718 N N . GLY A 1 208 ? 2.479 -1.675 -11.906 1.00 87.62 208 GLY A N 1
ATOM 1719 C CA . GLY A 1 208 ? 2.778 -0.256 -11.795 1.00 87.62 208 GLY A CA 1
ATOM 1720 C C . GLY A 1 208 ? 2.866 0.402 -13.167 1.00 87.62 208 GLY A C 1
ATOM 1721 O O . GLY A 1 208 ? 2.828 -0.242 -14.209 1.00 87.62 208 GLY A O 1
ATOM 1722 N N . VAL A 1 209 ? 3.057 1.713 -13.175 1.00 90.31 209 VAL A N 1
ATOM 1723 C CA . VAL A 1 209 ? 3.271 2.493 -14.399 1.00 90.31 209 VAL A CA 1
ATOM 1724 C C . VAL A 1 209 ? 4.634 2.196 -15.024 1.00 90.31 209 VAL A C 1
ATOM 1726 O O . VAL A 1 209 ? 4.785 2.280 -16.238 1.00 90.31 209 VAL A O 1
ATOM 1729 N N . ILE A 1 210 ? 5.628 1.866 -14.197 1.00 90.69 210 ILE A N 1
ATOM 1730 C CA . ILE A 1 210 ? 7.019 1.719 -14.637 1.00 90.69 210 ILE A CA 1
ATOM 1731 C C . ILE A 1 210 ? 7.256 0.375 -15.308 1.00 90.69 210 ILE A C 1
ATOM 1733 O O . ILE A 1 210 ? 7.911 0.322 -16.341 1.00 90.69 210 ILE A O 1
ATOM 1737 N N . GLU A 1 211 ? 6.721 -0.702 -14.742 1.00 88.12 211 GLU A N 1
ATOM 1738 C CA . GLU A 1 211 ? 7.017 -2.054 -15.205 1.00 88.12 211 GLU A CA 1
ATOM 1739 C C . GLU A 1 211 ? 6.752 -2.265 -16.711 1.00 88.12 211 GLU A C 1
ATOM 1741 O O . GLU A 1 211 ? 7.648 -2.774 -17.385 1.00 88.12 211 GLU A O 1
ATOM 1746 N N . PRO A 1 212 ? 5.623 -1.816 -17.301 1.00 85.88 212 PRO A N 1
ATOM 1747 C CA . PRO A 1 212 ? 5.398 -1.944 -18.743 1.00 85.88 212 PRO A CA 1
ATOM 1748 C C . PRO A 1 212 ? 6.432 -1.212 -19.611 1.00 85.88 212 PRO A C 1
ATOM 1750 O O . PRO A 1 212 ? 6.578 -1.525 -20.790 1.00 85.88 212 PRO A O 1
ATOM 1753 N N . MET A 1 213 ? 7.134 -0.224 -19.052 1.00 83.56 213 MET A N 1
ATOM 1754 C CA . MET A 1 213 ? 8.171 0.546 -19.741 1.00 83.56 213 MET A CA 1
ATOM 1755 C C . MET A 1 213 ? 9.542 -0.139 -19.698 1.00 83.56 213 MET A C 1
ATOM 1757 O O . MET A 1 213 ? 10.445 0.286 -20.415 1.00 83.56 213 MET A O 1
ATOM 1761 N N . LEU A 1 214 ? 9.724 -1.172 -18.866 1.00 82.56 214 LEU A N 1
ATOM 1762 C CA . LEU A 1 214 ? 11.028 -1.803 -18.649 1.00 82.56 214 LEU A CA 1
ATOM 1763 C C . LEU A 1 214 ? 11.488 -2.712 -19.800 1.00 82.56 214 LEU A C 1
ATOM 1765 O O . LEU A 1 214 ? 12.622 -3.168 -19.747 1.00 82.56 214 LEU A O 1
ATOM 1769 N N . HIS A 1 215 ? 10.667 -2.937 -20.836 1.00 60.75 215 HIS A N 1
ATOM 1770 C CA . HIS A 1 215 ? 10.979 -3.823 -21.970 1.00 60.75 215 HIS A CA 1
ATOM 1771 C C . HIS A 1 215 ? 11.634 -5.142 -21.519 1.00 60.75 215 HIS A C 1
ATOM 1773 O O . HIS A 1 215 ? 12.789 -5.416 -21.847 1.00 60.75 215 HIS A O 1
ATOM 1779 N N . VAL A 1 216 ? 10.888 -5.936 -20.746 1.00 48.38 216 VAL A N 1
ATOM 1780 C CA . VAL A 1 216 ? 11.238 -7.333 -20.440 1.00 48.38 216 VAL A CA 1
ATOM 1781 C C . VAL A 1 216 ? 10.528 -8.255 -21.421 1.00 48.38 216 VAL A C 1
ATOM 1783 O O . VAL A 1 216 ? 9.314 -8.037 -21.641 1.00 48.38 216 VAL A O 1
#

Radius of gyration: 22.27 Å; chains: 1; bounding box: 65×47×56 Å

Foldseek 3Di:
DDDDDDDDDDDDPPPDDDDDDDDDDPDPPDDPPVPPPPPPPLDAADFDDLVLLVVLVVCCVPPVVNVVVLLVVLCVVCVPPDDDDDPDVVVVVLVVQLVVQEVVSVLSSVQSSLCQRRQKWKKFFAFPPFPDAQLDDTDPGRTRYIHTDRPSQKDFDAQCPPPDPRRNHTNWIWGHDPDPPDDIGTHHPNRMDMDGNDAPPVNRYGDHNRSVVSPD